Protein AF-A0A7C2Q8T0-F1 (afdb_monomer_lite)

Radius of gyration: 23.03 Å; chains: 1; bounding box: 73×46×70 Å

Sequence (354 aa):
MKFLAASILLSVGCLHVAWAQVEEKVKWYPQSAQTPLVPFHQFVGATEPAGDLAAVVRWAGWDDGETLLCDSSDEQLRAAALRQERTWTLALWNSSPQKLRVTIEGELPAGVYTVERLTLTRGGEIVAFERRNGLLQYGAGRKVQRTEWLQADTGLVLRFAERRQQIDKTLVGLRRSIWQSKAPAGVLSRLASLMREVDNHWRQSMARLRGGNVRMTARGVHRMLFLVSGIRAVASQQAALKEVADEADAAIDALSELSSALLNVAVGVSWDDKAVKVTVINAGSELWKALRFALEDSAEGDTVVLANVRPMERAEASFQPPDGQTMPVVVVSVLFNNGYSRLRVSCRDVGSDE

Structure (mmCIF, N/CA/C/O backbone):
data_AF-A0A7C2Q8T0-F1
#
_entry.id   AF-A0A7C2Q8T0-F1
#
loop_
_atom_site.group_PDB
_atom_site.id
_atom_site.type_symbol
_atom_site.label_atom_id
_atom_site.label_alt_id
_atom_site.label_comp_id
_atom_site.label_asym_id
_atom_site.label_entity_id
_atom_site.label_seq_id
_atom_site.pdbx_PDB_ins_code
_atom_site.Cartn_x
_atom_site.Cartn_y
_atom_site.Cartn_z
_atom_site.occupancy
_atom_site.B_iso_or_equiv
_atom_site.auth_seq_id
_atom_site.auth_comp_id
_atom_site.auth_asym_id
_atom_site.auth_atom_id
_atom_site.pdbx_PDB_model_num
ATOM 1 N N . MET A 1 1 ? -48.806 6.377 42.776 1.00 47.97 1 MET A N 1
ATOM 2 C CA . MET A 1 1 ? -47.387 6.112 43.119 1.00 47.97 1 MET A CA 1
ATOM 3 C C . MET A 1 1 ? -46.724 4.994 42.299 1.00 47.97 1 MET A C 1
ATOM 5 O O . MET A 1 1 ? -45.548 5.138 42.008 1.00 47.97 1 MET A O 1
ATOM 9 N N . LYS A 1 2 ? -47.425 3.939 41.840 1.00 46.00 2 LYS A N 1
ATOM 10 C CA . LYS A 1 2 ? -46.814 2.864 41.015 1.00 46.00 2 LYS A CA 1
ATOM 11 C C . LYS A 1 2 ? -46.346 3.292 39.606 1.00 46.00 2 LYS A C 1
ATOM 13 O O . LYS A 1 2 ? -45.378 2.741 39.103 1.00 46.00 2 LYS A O 1
ATOM 18 N N . PHE A 1 3 ? -46.968 4.311 39.007 1.00 44.78 3 PHE A N 1
ATOM 19 C CA . PHE A 1 3 ? -46.582 4.822 37.680 1.00 44.78 3 PHE A CA 1
ATOM 20 C C . PHE A 1 3 ? -45.301 5.672 37.672 1.00 44.78 3 PHE A C 1
ATOM 22 O O . PHE A 1 3 ? -44.626 5.725 36.653 1.00 44.78 3 PHE A O 1
ATOM 29 N N . LEU A 1 4 ? -44.920 6.291 38.798 1.00 46.41 4 LEU A N 1
ATOM 30 C CA . LEU A 1 4 ? -43.695 7.101 38.858 1.00 46.41 4 LEU A CA 1
ATOM 31 C C . LEU A 1 4 ? -42.432 6.225 38.909 1.00 46.41 4 LEU A C 1
ATOM 33 O O . LEU A 1 4 ? -41.428 6.553 38.288 1.00 46.41 4 LEU A O 1
ATOM 37 N N . ALA A 1 5 ? -42.501 5.083 39.601 1.00 51.25 5 ALA A N 1
ATOM 38 C CA . ALA A 1 5 ? -41.388 4.140 39.703 1.00 51.25 5 ALA A CA 1
ATOM 39 C C . ALA A 1 5 ? -41.078 3.453 38.359 1.00 51.25 5 ALA A C 1
ATOM 41 O O . ALA A 1 5 ? -39.913 3.258 38.024 1.00 51.25 5 ALA A O 1
ATOM 42 N N . ALA A 1 6 ? -42.108 3.148 37.561 1.00 51.44 6 ALA A N 1
ATOM 43 C CA . ALA A 1 6 ? -41.941 2.550 36.236 1.00 51.44 6 ALA A CA 1
ATOM 44 C C . ALA A 1 6 ? -41.297 3.522 35.233 1.00 51.44 6 ALA A C 1
ATOM 46 O O . ALA A 1 6 ? -40.413 3.121 34.483 1.00 51.44 6 ALA A O 1
ATOM 47 N N . SER A 1 7 ? -41.669 4.807 35.261 1.00 49.06 7 SER A N 1
ATOM 48 C CA . SER A 1 7 ? -41.079 5.822 34.379 1.00 49.06 7 SER A CA 1
ATOM 49 C C . SER A 1 7 ? -39.625 6.154 34.727 1.00 49.06 7 SER A C 1
ATOM 51 O O . SER A 1 7 ? -38.856 6.461 33.824 1.00 49.06 7 SER A O 1
ATOM 53 N N . ILE A 1 8 ? -39.233 6.055 36.005 1.00 54.75 8 ILE A N 1
ATOM 54 C CA . ILE A 1 8 ? -37.834 6.221 36.440 1.00 54.75 8 ILE A CA 1
ATOM 55 C C . ILE A 1 8 ? -36.989 5.000 36.045 1.00 54.75 8 ILE A C 1
ATOM 57 O O . ILE A 1 8 ? -35.869 5.157 35.576 1.00 54.75 8 ILE A O 1
ATOM 61 N N . LEU A 1 9 ? -37.523 3.780 36.156 1.00 53.06 9 LEU A N 1
ATOM 62 C CA . LEU A 1 9 ? -36.834 2.570 35.687 1.00 53.06 9 LEU A CA 1
ATOM 63 C C . LEU A 1 9 ? -36.688 2.532 34.158 1.00 53.06 9 LEU A C 1
ATOM 65 O O . LEU A 1 9 ? -35.659 2.084 33.661 1.00 53.06 9 LEU A O 1
ATOM 69 N N . LEU A 1 10 ? -37.668 3.047 33.410 1.00 49.66 10 LEU A N 1
ATOM 70 C CA . LEU A 1 10 ? -37.583 3.191 31.954 1.00 49.66 10 LEU A CA 1
ATOM 71 C C . LEU A 1 10 ? -36.636 4.315 31.527 1.00 49.66 10 LEU A C 1
ATOM 73 O O . LEU A 1 10 ? -35.928 4.137 30.548 1.00 49.66 10 LEU A O 1
ATOM 77 N N . SER A 1 11 ? -36.550 5.436 32.248 1.00 49.41 11 SER A N 1
ATOM 78 C CA . SER A 1 11 ? -35.577 6.486 31.923 1.00 49.41 11 SER A CA 1
ATOM 79 C C . SER A 1 11 ? -34.149 6.097 32.311 1.00 49.41 11 SER A C 1
ATOM 81 O O . SER A 1 11 ? -33.242 6.346 31.525 1.00 49.41 11 SER A O 1
ATOM 83 N N . VAL A 1 12 ? -33.940 5.402 33.436 1.00 51.00 12 VAL A N 1
ATOM 84 C CA . VAL A 1 12 ? -32.640 4.805 33.803 1.00 51.00 12 VAL A CA 1
ATOM 85 C C . VAL A 1 12 ? -32.268 3.665 32.847 1.00 51.00 12 VAL A C 1
ATOM 87 O O . VAL A 1 12 ? -31.114 3.571 32.440 1.00 51.00 12 VAL A O 1
ATOM 90 N N . GLY A 1 13 ? -33.242 2.860 32.407 1.00 42.22 13 GLY A N 1
ATOM 91 C CA . GLY A 1 13 ? -33.066 1.827 31.384 1.00 42.22 13 GLY A CA 1
ATOM 92 C C . GLY A 1 13 ? -32.753 2.397 29.997 1.00 42.22 13 GLY A C 1
ATOM 93 O O . GLY A 1 13 ? -31.853 1.907 29.330 1.00 42.22 13 GLY A O 1
ATOM 94 N N . CYS A 1 14 ? -33.410 3.479 29.574 1.00 44.09 14 CYS A N 1
ATOM 95 C CA . CYS A 1 14 ? -33.112 4.164 28.313 1.00 44.09 14 CYS A CA 1
ATOM 96 C C . CYS A 1 14 ? -31.790 4.951 28.365 1.00 44.09 14 CYS A C 1
ATOM 98 O O . CYS A 1 14 ? -31.103 5.023 27.350 1.00 44.09 14 CYS A O 1
ATOM 100 N N . LEU A 1 15 ? -31.385 5.469 29.531 1.00 39.59 15 LEU A N 1
ATOM 101 C CA . LEU A 1 15 ? -30.043 6.028 29.761 1.00 39.59 15 LEU A CA 1
ATOM 102 C C . LEU A 1 15 ? -28.960 4.943 29.799 1.00 39.59 15 LEU A C 1
ATOM 104 O O . LEU A 1 15 ? -27.848 5.195 29.357 1.00 39.59 15 LEU A O 1
ATOM 108 N N . HIS A 1 16 ? -29.281 3.730 30.257 1.00 40.59 16 HIS A N 1
ATOM 109 C CA . HIS A 1 16 ? -28.395 2.571 30.128 1.00 40.59 16 HIS A CA 1
ATOM 110 C C . HIS A 1 16 ? -28.352 2.008 28.710 1.00 40.59 16 HIS A C 1
ATOM 112 O O . HIS A 1 16 ? -27.368 1.369 28.388 1.00 40.59 16 HIS A O 1
ATOM 118 N N . VAL A 1 17 ? -29.372 2.227 27.868 1.00 38.69 17 VAL A N 1
ATOM 119 C CA . VAL A 1 17 ? -29.402 1.798 26.452 1.00 38.69 17 VAL A CA 1
ATOM 120 C C . VAL A 1 17 ? -28.772 2.843 25.518 1.00 38.69 17 VAL A C 1
ATOM 122 O O . VAL A 1 17 ? -28.264 2.488 24.456 1.00 38.69 17 VAL A O 1
ATOM 125 N N . ALA A 1 18 ? -28.658 4.101 25.950 1.00 37.84 18 ALA A N 1
ATOM 126 C CA . ALA A 1 18 ? -27.664 5.043 25.437 1.00 37.84 18 ALA A CA 1
ATOM 127 C C . ALA A 1 18 ? -26.282 4.690 26.019 1.00 37.84 18 ALA A C 1
ATOM 129 O O . ALA A 1 18 ? -25.701 5.463 26.777 1.00 37.84 18 ALA A O 1
ATOM 130 N N . TRP A 1 19 ? -25.807 3.473 25.721 1.00 43.66 19 TRP A N 1
ATOM 131 C CA . TRP A 1 19 ? -24.548 2.916 26.213 1.00 43.66 19 TRP A CA 1
ATOM 132 C C . TRP A 1 19 ? -23.446 3.957 26.094 1.00 43.66 19 TRP A C 1
ATOM 134 O O . TRP A 1 19 ? -23.191 4.478 25.004 1.00 43.66 19 TRP A O 1
ATOM 144 N N . ALA A 1 20 ? -22.831 4.245 27.241 1.00 42.81 20 ALA A N 1
ATOM 145 C CA . ALA A 1 20 ? -21.614 5.012 27.373 1.00 42.81 20 ALA A CA 1
ATOM 146 C C . ALA A 1 20 ? -20.639 4.575 26.276 1.00 42.81 20 ALA A C 1
ATOM 148 O O . ALA A 1 20 ? -20.069 3.488 26.323 1.00 42.81 20 ALA A O 1
ATOM 149 N N . GLN A 1 21 ? -20.493 5.403 25.244 1.00 53.22 21 GLN A N 1
ATOM 150 C CA . GLN A 1 21 ? -19.383 5.261 24.322 1.00 53.22 21 GLN A CA 1
ATOM 151 C C . GLN A 1 21 ? -18.159 5.652 25.127 1.00 53.22 21 GLN A C 1
ATOM 153 O O . GLN A 1 21 ? -17.895 6.838 25.317 1.00 53.22 21 GLN A O 1
ATOM 158 N N . VAL A 1 22 ? -17.485 4.647 25.674 1.00 59.94 22 VAL A N 1
ATOM 159 C CA . VAL A 1 22 ? -16.230 4.847 26.376 1.00 59.94 22 VAL A CA 1
ATOM 160 C C . VAL A 1 22 ? -15.231 5.323 25.323 1.00 59.94 22 VAL A C 1
ATOM 162 O O . VAL A 1 22 ? -14.919 4.610 24.363 1.00 59.94 22 VAL A O 1
ATOM 165 N N . GLU A 1 23 ? -14.868 6.602 25.419 1.00 72.75 23 GLU A N 1
ATOM 166 C CA . GLU A 1 23 ? -13.860 7.216 24.569 1.00 72.75 23 GLU A CA 1
ATOM 167 C C . GLU A 1 23 ? -12.503 6.968 25.207 1.00 72.75 23 GLU A C 1
ATOM 169 O O . GLU A 1 23 ? -12.162 7.569 26.223 1.00 72.75 23 GLU A O 1
ATOM 174 N N . GLU A 1 24 ? -11.739 6.083 24.581 1.00 82.12 24 GLU A N 1
ATOM 175 C CA . GLU A 1 24 ? -10.419 5.700 25.046 1.00 82.12 24 GLU A CA 1
ATOM 176 C C . GLU A 1 24 ? -9.327 6.413 24.281 1.00 82.12 24 GLU A C 1
ATOM 178 O O . GLU A 1 24 ? -9.466 6.717 23.092 1.00 82.12 24 GLU A O 1
ATOM 183 N N . LYS A 1 25 ? -8.213 6.677 24.959 1.00 81.00 25 LYS A N 1
ATOM 184 C CA . LYS A 1 25 ? -7.098 7.406 24.380 1.00 81.00 25 LYS A CA 1
ATOM 185 C C . LYS A 1 25 ? -5.836 6.563 24.401 1.00 81.00 25 LYS A C 1
ATOM 187 O O . LYS A 1 25 ? -5.262 6.315 25.454 1.00 81.00 25 LYS A O 1
ATOM 192 N N . VAL A 1 26 ? -5.357 6.211 23.212 1.00 81.38 26 VAL A N 1
ATOM 193 C CA . VAL A 1 26 ? -4.075 5.527 23.038 1.00 81.38 26 VAL A CA 1
ATOM 194 C C . VAL A 1 26 ? -3.044 6.525 22.551 1.00 81.38 26 VAL A C 1
ATOM 196 O O . VAL A 1 26 ? -3.251 7.197 21.538 1.00 81.38 26 VAL A O 1
ATOM 199 N N . LYS A 1 27 ? -1.923 6.619 23.264 1.00 83.94 27 LYS A N 1
ATOM 200 C CA . LYS A 1 27 ? -0.776 7.424 22.845 1.00 83.94 27 LYS A CA 1
ATOM 201 C C . LYS A 1 27 ? 0.403 6.528 22.526 1.00 83.94 27 LYS A C 1
ATOM 203 O O . LYS A 1 27 ? 0.617 5.525 23.196 1.00 83.94 27 LYS A O 1
ATOM 208 N N . TRP A 1 28 ? 1.183 6.902 21.524 1.00 85.00 28 TRP A N 1
ATOM 209 C CA . TRP A 1 28 ? 2.422 6.208 21.200 1.00 85.00 28 TRP A CA 1
ATOM 210 C C . TRP A 1 28 ? 3.509 7.202 20.798 1.00 85.00 28 TRP A C 1
ATOM 212 O O . TRP A 1 28 ? 3.229 8.244 20.194 1.00 85.00 28 TRP A O 1
ATOM 222 N N . TYR A 1 29 ? 4.750 6.895 21.170 1.00 82.25 29 TYR A N 1
ATOM 223 C CA . TYR A 1 29 ? 5.870 7.828 21.073 1.00 82.25 29 TYR A CA 1
ATOM 224 C C . TYR A 1 29 ? 7.094 7.169 20.436 1.00 82.25 29 TYR A C 1
ATOM 226 O O . TYR A 1 29 ? 7.347 5.993 20.674 1.00 82.25 29 TYR A O 1
ATOM 234 N N . PRO A 1 30 ? 7.913 7.923 19.682 1.00 70.25 30 PRO A N 1
ATOM 235 C CA . PRO A 1 30 ? 9.068 7.381 18.966 1.00 70.25 30 PRO A CA 1
ATOM 236 C C . PRO A 1 30 ? 10.238 6.951 19.872 1.00 70.25 30 PRO A C 1
ATOM 238 O O . PRO A 1 30 ? 11.276 6.547 19.356 1.00 70.25 30 PRO A O 1
ATOM 241 N N . GLN A 1 31 ? 10.109 7.058 21.198 1.00 76.19 31 GLN A N 1
ATOM 242 C CA . GLN A 1 31 ? 11.120 6.571 22.132 1.00 76.19 31 GLN A CA 1
ATOM 243 C C . GLN A 1 31 ? 11.020 5.048 22.244 1.00 76.19 31 GLN A C 1
ATOM 245 O O . GLN A 1 31 ? 9.961 4.517 22.581 1.00 76.19 31 GLN A O 1
ATOM 250 N N . SER A 1 32 ? 12.129 4.363 21.966 1.00 74.69 32 SER A N 1
ATOM 251 C CA . SER A 1 32 ? 12.189 2.907 22.040 1.00 74.69 32 SER A CA 1
ATOM 252 C C . SER A 1 32 ? 12.037 2.427 23.483 1.00 74.69 32 SER A C 1
ATOM 254 O O . SER A 1 32 ? 12.717 2.924 24.388 1.00 74.69 32 SER A O 1
ATOM 256 N N . ALA A 1 33 ? 11.152 1.456 23.695 1.00 75.75 33 ALA A N 1
ATOM 257 C CA . ALA A 1 33 ? 11.025 0.755 24.965 1.00 75.75 33 ALA A CA 1
ATOM 258 C C . ALA A 1 33 ? 12.109 -0.331 25.074 1.00 75.75 33 ALA A C 1
ATOM 260 O O . ALA A 1 33 ? 12.508 -0.923 24.075 1.00 75.75 33 ALA A O 1
ATOM 261 N N . GLN A 1 34 ? 12.581 -0.613 26.291 1.00 71.94 34 GLN A N 1
ATOM 262 C CA . GLN A 1 34 ? 13.558 -1.689 26.531 1.00 71.94 34 GLN A CA 1
ATOM 263 C C . GLN A 1 34 ? 12.903 -3.069 26.691 1.00 71.94 34 GLN A C 1
ATOM 265 O O . GLN A 1 34 ? 13.596 -4.084 26.691 1.00 71.94 34 GLN A O 1
ATOM 270 N N . THR A 1 35 ? 11.579 -3.120 26.841 1.00 74.44 35 THR A N 1
ATOM 271 C CA . THR A 1 35 ? 10.849 -4.368 27.065 1.00 74.44 35 THR A CA 1
ATOM 272 C C . THR A 1 35 ? 10.559 -5.054 25.726 1.00 74.44 35 THR A C 1
ATOM 274 O O . THR A 1 35 ? 9.966 -4.419 24.846 1.00 74.44 35 THR A O 1
ATOM 277 N N . PRO A 1 36 ? 10.939 -6.335 25.551 1.00 75.50 36 PRO A N 1
ATOM 278 C CA . PRO A 1 36 ? 10.560 -7.089 24.364 1.00 75.50 36 PRO A CA 1
ATOM 279 C C . PRO A 1 36 ? 9.038 -7.240 24.307 1.00 75.50 36 PRO A C 1
ATOM 281 O O . PRO A 1 36 ? 8.374 -7.361 25.342 1.00 75.50 36 PRO A O 1
ATOM 284 N N . LEU A 1 37 ? 8.482 -7.231 23.097 1.00 82.69 37 LEU A N 1
ATOM 285 C CA . LEU A 1 37 ? 7.064 -7.510 22.908 1.00 82.69 37 LEU A CA 1
ATOM 286 C C . LEU A 1 37 ? 6.761 -8.949 23.325 1.00 82.69 37 LEU A C 1
ATOM 288 O O . LEU A 1 37 ? 7.531 -9.875 23.066 1.00 82.69 37 LEU A O 1
ATOM 292 N N . VAL A 1 38 ? 5.604 -9.137 23.954 1.00 88.69 38 VAL A N 1
ATOM 293 C CA . VAL A 1 38 ? 5.054 -10.482 24.121 1.00 88.69 38 VAL A CA 1
ATOM 294 C C . VAL A 1 38 ? 4.741 -11.070 22.739 1.00 88.69 38 VAL A C 1
ATOM 296 O O . VAL A 1 38 ? 4.413 -10.316 21.814 1.00 88.69 38 VAL A O 1
ATOM 299 N N . PRO A 1 39 ? 4.796 -12.402 22.570 1.00 89.31 39 PRO A N 1
ATOM 300 C CA . PRO A 1 39 ? 4.348 -13.041 21.341 1.00 89.31 39 PRO A CA 1
ATOM 301 C C . PRO A 1 39 ? 2.941 -12.578 20.945 1.00 89.31 39 PRO A C 1
ATOM 303 O O . PRO A 1 39 ? 2.057 -12.460 21.797 1.00 89.31 39 PRO A O 1
ATOM 306 N N . PHE A 1 40 ? 2.708 -12.344 19.651 1.00 87.81 40 PHE A N 1
ATOM 307 C CA . PHE A 1 40 ? 1.457 -11.736 19.187 1.00 87.81 40 PHE A CA 1
ATOM 308 C C . PHE A 1 40 ? 0.204 -12.545 19.573 1.00 87.81 40 PHE A C 1
ATOM 310 O O . PHE A 1 40 ? -0.818 -11.969 19.935 1.00 87.81 40 PHE A O 1
ATOM 317 N N . HIS A 1 41 ? 0.290 -13.880 19.594 1.00 86.62 41 HIS A N 1
ATOM 318 C CA . HIS A 1 41 ? -0.808 -14.731 20.070 1.00 86.62 41 HIS A CA 1
ATOM 319 C C . HIS A 1 41 ? -1.171 -14.446 21.543 1.00 86.62 41 HIS A C 1
ATOM 321 O O . HIS A 1 41 ? -2.347 -14.362 21.883 1.00 86.62 41 HIS A O 1
ATOM 327 N N . GLN A 1 42 ? -0.186 -14.182 22.408 1.00 88.88 42 GLN A N 1
ATOM 328 C CA . GLN A 1 42 ? -0.427 -13.805 23.807 1.00 88.88 42 GLN A CA 1
ATOM 329 C C . GLN A 1 42 ? -0.977 -12.381 23.924 1.00 88.88 42 GLN A C 1
ATOM 331 O O . GLN A 1 42 ? -1.838 -12.120 24.768 1.00 88.88 42 GLN A O 1
ATOM 336 N N . PHE A 1 43 ? -0.531 -11.468 23.050 1.00 88.69 43 PHE A N 1
ATOM 337 C CA . PHE A 1 43 ? -1.075 -10.111 22.967 1.00 88.69 43 PHE A CA 1
ATOM 338 C C . PHE A 1 43 ? -2.591 -10.139 22.725 1.00 88.69 43 PHE A C 1
ATOM 340 O O . PHE A 1 43 ? -3.338 -9.502 23.474 1.00 88.69 43 PHE A O 1
ATOM 347 N N . VAL A 1 44 ? -3.053 -10.963 21.776 1.00 86.50 44 VAL A N 1
ATOM 348 C CA . VAL A 1 44 ? -4.488 -11.168 21.493 1.00 86.50 44 VAL A CA 1
ATOM 349 C C . VAL A 1 44 ? -5.202 -12.071 22.514 1.00 86.50 44 VAL A C 1
ATOM 351 O O . VAL A 1 44 ? -6.395 -12.329 22.399 1.00 86.50 44 VAL A O 1
ATOM 354 N N . GLY A 1 45 ? -4.500 -12.539 23.550 1.00 82.75 45 GLY A N 1
ATOM 355 C CA . GLY A 1 45 ? -5.072 -13.350 24.629 1.00 82.75 45 GLY A CA 1
ATOM 356 C C . GLY A 1 45 ? -5.253 -14.833 24.299 1.00 82.75 45 GLY A C 1
ATOM 357 O O . GLY A 1 45 ? -5.929 -15.530 25.053 1.00 82.75 45 GLY A O 1
ATOM 358 N N . ALA A 1 46 ? -4.650 -15.322 23.214 1.00 82.88 46 ALA A N 1
ATOM 359 C CA . ALA A 1 46 ? -4.604 -16.739 22.878 1.00 82.88 46 ALA A CA 1
ATOM 360 C C . ALA A 1 46 ? -3.440 -17.443 23.597 1.00 82.88 46 ALA A C 1
ATOM 362 O O . ALA A 1 46 ? -2.354 -16.884 23.771 1.00 82.88 46 ALA A O 1
ATOM 363 N N . THR A 1 47 ? -3.665 -18.692 24.008 1.00 79.94 47 THR A N 1
ATOM 364 C CA . THR A 1 47 ? -2.649 -19.524 24.674 1.00 79.94 47 THR A CA 1
ATOM 365 C C . THR A 1 47 ? -1.649 -20.128 23.694 1.00 79.94 47 THR A C 1
ATOM 367 O O . THR A 1 47 ? -0.500 -20.344 24.062 1.00 79.94 47 THR A O 1
ATOM 370 N N . GLU A 1 48 ? -2.073 -20.377 22.455 1.00 80.12 48 GLU A N 1
ATOM 371 C CA . GLU A 1 48 ? -1.253 -20.944 21.384 1.00 80.12 48 GLU A CA 1
ATOM 372 C C . GLU A 1 48 ? -1.474 -20.169 20.074 1.00 80.12 48 GLU A C 1
ATOM 374 O O . GLU A 1 48 ? -2.534 -19.559 19.891 1.00 80.12 48 GLU A O 1
ATOM 379 N N . PRO A 1 49 ? -0.500 -20.172 19.147 1.00 78.06 49 PRO A N 1
ATOM 380 C CA . PRO A 1 49 ? -0.702 -19.641 17.805 1.00 78.06 49 PRO A CA 1
ATOM 381 C C . PRO A 1 49 ? -1.747 -20.468 17.038 1.00 78.06 49 PRO A C 1
ATOM 383 O O . PRO A 1 49 ? -1.608 -21.681 16.910 1.00 78.06 49 PRO A O 1
ATOM 386 N N . ALA A 1 50 ? -2.759 -19.812 16.474 1.00 71.00 50 ALA A N 1
ATOM 387 C CA . ALA A 1 50 ? -3.758 -20.406 15.591 1.00 71.00 50 ALA A CA 1
ATOM 388 C C . ALA A 1 50 ? -3.975 -19.556 14.324 1.00 71.00 50 ALA A C 1
ATOM 390 O O . ALA A 1 50 ? -3.677 -18.361 14.304 1.00 71.00 50 ALA A O 1
ATOM 391 N N . GLY A 1 51 ? -4.515 -20.179 13.271 1.00 71.44 51 GLY A N 1
ATOM 392 C CA . GLY A 1 51 ? -4.987 -19.493 12.062 1.00 71.44 51 GLY A CA 1
ATOM 393 C C . GLY A 1 51 ? -3.930 -18.636 11.352 1.00 71.44 51 GLY A C 1
ATOM 394 O O . GLY A 1 51 ? -2.777 -19.037 11.197 1.00 71.44 51 GLY A O 1
ATOM 395 N N . ASP A 1 52 ? -4.336 -17.435 10.933 1.00 74.31 52 ASP A N 1
ATOM 396 C CA . ASP A 1 52 ? -3.529 -16.494 10.140 1.00 74.31 52 ASP A CA 1
ATOM 397 C C . ASP A 1 52 ? -2.565 -15.622 10.969 1.00 74.31 52 ASP A C 1
ATOM 399 O O . ASP A 1 52 ? -1.991 -14.661 10.450 1.00 74.31 52 ASP A O 1
ATOM 403 N N . LEU A 1 53 ? -2.342 -15.933 12.253 1.00 80.31 53 LEU A N 1
ATOM 404 C CA . LEU A 1 53 ? -1.504 -15.108 13.135 1.00 80.31 53 LEU A CA 1
ATOM 405 C C . LEU A 1 53 ? -0.079 -14.919 12.600 1.00 80.31 53 LEU A C 1
ATOM 407 O O . LEU A 1 53 ? 0.480 -13.837 12.748 1.00 80.31 53 LEU A O 1
ATOM 411 N N . ALA A 1 54 ? 0.495 -15.922 11.930 1.00 81.50 54 ALA A N 1
ATOM 412 C CA . ALA A 1 54 ? 1.812 -15.793 11.301 1.00 81.50 54 ALA A CA 1
ATOM 413 C C . ALA A 1 54 ? 1.827 -14.734 10.180 1.00 81.50 54 ALA A C 1
ATOM 415 O O . ALA A 1 54 ? 2.804 -13.998 10.033 1.00 81.50 54 ALA A O 1
ATOM 416 N N . ALA A 1 55 ? 0.738 -14.624 9.410 1.00 82.06 55 ALA A N 1
ATOM 417 C CA . ALA A 1 55 ? 0.594 -13.587 8.393 1.00 82.06 55 ALA A CA 1
ATOM 418 C C . ALA A 1 55 ? 0.448 -12.203 9.040 1.00 82.06 55 ALA A C 1
ATOM 420 O O . ALA A 1 55 ? 1.080 -11.252 8.585 1.00 82.06 55 ALA A O 1
ATOM 421 N N . VAL A 1 56 ? -0.308 -12.095 10.141 1.00 85.06 56 VAL A N 1
ATOM 422 C CA . VAL A 1 56 ? -0.435 -10.840 10.902 1.00 85.06 56 VAL A CA 1
ATOM 423 C C . VAL A 1 56 ? 0.909 -10.403 11.480 1.00 85.06 56 VAL A C 1
ATOM 425 O O . VAL A 1 56 ? 1.283 -9.248 11.312 1.00 85.06 56 VAL A O 1
ATOM 428 N N . VAL A 1 57 ? 1.648 -11.315 12.116 1.00 87.81 57 VAL A N 1
ATOM 429 C CA . VAL A 1 57 ? 2.975 -11.073 12.707 1.00 87.81 57 VAL A CA 1
ATOM 430 C C . VAL A 1 57 ? 3.947 -10.530 11.666 1.00 87.81 57 VAL A C 1
ATOM 432 O O . VAL A 1 57 ? 4.539 -9.469 11.872 1.00 87.81 57 VAL A O 1
ATOM 435 N N . ARG A 1 58 ? 4.046 -11.208 10.517 1.00 86.25 58 ARG A N 1
ATOM 436 C CA . ARG A 1 58 ? 4.911 -10.792 9.409 1.00 86.25 58 ARG A CA 1
ATOM 437 C C . ARG A 1 58 ? 4.489 -9.442 8.844 1.00 86.25 58 ARG A C 1
ATOM 439 O O . ARG A 1 58 ? 5.310 -8.547 8.694 1.00 86.25 58 ARG A O 1
ATOM 446 N N . TRP A 1 59 ? 3.195 -9.269 8.580 1.00 86.00 59 TRP A N 1
ATOM 447 C CA . TRP A 1 59 ? 2.665 -8.021 8.043 1.00 86.00 59 TRP A CA 1
ATOM 448 C C . TRP A 1 59 ? 2.865 -6.839 8.998 1.00 86.00 59 TRP A C 1
ATOM 450 O O . TRP A 1 59 ? 3.125 -5.715 8.560 1.00 86.00 59 TRP A O 1
ATOM 460 N N . ALA A 1 60 ? 2.732 -7.086 10.300 1.00 86.88 60 ALA A N 1
ATOM 461 C CA . ALA A 1 60 ? 2.906 -6.086 11.337 1.00 86.88 60 ALA A CA 1
ATOM 462 C C . ALA A 1 60 ? 4.378 -5.704 11.537 1.00 86.88 60 ALA A C 1
ATOM 464 O O . ALA A 1 60 ? 4.609 -4.581 11.978 1.00 86.88 60 ALA A O 1
ATOM 465 N N . GLY A 1 61 ? 5.330 -6.590 11.212 1.00 86.38 61 GLY A N 1
ATOM 466 C CA . GLY A 1 61 ? 6.739 -6.467 11.609 1.00 86.38 61 GLY A CA 1
ATOM 467 C C . GLY A 1 61 ? 6.923 -6.726 13.107 1.00 86.38 61 GLY A C 1
ATOM 468 O O . GLY A 1 61 ? 7.637 -5.996 13.787 1.00 86.38 61 GLY A O 1
ATOM 469 N N . TRP A 1 62 ? 6.161 -7.677 13.663 1.00 89.31 62 TRP A N 1
ATOM 470 C CA . TRP A 1 62 ? 6.071 -7.872 15.115 1.00 89.31 62 TRP A CA 1
ATOM 471 C C . TRP A 1 62 ? 7.345 -8.457 15.730 1.00 89.31 62 TRP A C 1
ATOM 473 O O . TRP A 1 62 ? 7.699 -8.096 16.850 1.00 89.31 62 TRP A O 1
ATOM 483 N N . ASP A 1 63 ? 8.028 -9.339 15.000 1.00 86.75 63 ASP A N 1
ATOM 484 C CA . ASP A 1 63 ? 9.187 -10.076 15.515 1.00 86.75 63 ASP A CA 1
ATOM 485 C C . ASP A 1 63 ? 10.507 -9.300 15.368 1.00 86.75 63 ASP A C 1
ATOM 487 O O . ASP A 1 63 ? 11.456 -9.551 16.110 1.00 86.75 63 ASP A O 1
ATOM 491 N N . ASP A 1 64 ? 10.579 -8.355 14.430 1.00 86.12 64 ASP A N 1
ATOM 492 C CA . ASP A 1 64 ? 11.796 -7.621 14.065 1.00 86.12 64 ASP A CA 1
ATOM 493 C C . ASP A 1 64 ? 11.684 -6.095 14.234 1.00 86.12 64 ASP A C 1
ATOM 495 O O . ASP A 1 64 ? 12.657 -5.363 14.034 1.00 86.12 64 ASP A O 1
ATOM 499 N N . GLY A 1 65 ? 10.510 -5.600 14.630 1.00 85.94 65 GLY A N 1
ATOM 500 C CA . GLY A 1 65 ? 10.267 -4.191 14.906 1.00 85.94 65 GLY A CA 1
ATOM 501 C C . GLY A 1 65 ? 10.848 -3.714 16.239 1.00 85.94 65 GLY A C 1
ATOM 502 O O . GLY A 1 65 ? 10.807 -4.396 17.260 1.00 85.94 65 GLY A O 1
ATOM 503 N N . GLU A 1 66 ? 11.323 -2.472 16.261 1.00 90.75 66 GLU A N 1
ATOM 504 C CA . GLU A 1 66 ? 11.705 -1.780 17.488 1.00 90.75 66 GLU A CA 1
ATOM 505 C C . GLU A 1 66 ? 10.451 -1.378 18.279 1.00 90.75 66 GLU A C 1
ATOM 507 O O . GLU A 1 66 ? 9.643 -0.573 17.803 1.00 90.75 66 GLU A O 1
ATOM 512 N N . THR A 1 67 ? 10.298 -1.891 19.501 1.00 91.56 67 THR A N 1
ATOM 513 C CA . THR A 1 67 ? 9.179 -1.537 20.386 1.00 91.56 67 THR A CA 1
ATOM 514 C C . THR A 1 67 ? 9.190 -0.049 20.720 1.00 91.56 67 THR A C 1
ATOM 516 O O . THR A 1 67 ? 10.210 0.507 21.128 1.00 91.56 67 THR A O 1
ATOM 519 N N . LEU A 1 68 ? 8.031 0.592 20.614 1.00 91.06 68 LEU A N 1
ATOM 520 C CA . LEU A 1 68 ? 7.809 1.984 20.987 1.00 91.06 68 LEU A CA 1
ATOM 521 C C . LEU A 1 68 ? 7.061 2.079 22.317 1.00 91.06 68 LEU A C 1
ATOM 523 O O . LEU A 1 68 ? 6.315 1.173 22.688 1.00 91.06 68 LEU A O 1
ATOM 527 N N . LEU A 1 69 ? 7.211 3.202 23.022 1.00 88.69 69 LEU A N 1
ATOM 528 C CA . LEU A 1 69 ? 6.337 3.502 24.157 1.00 88.69 69 LEU A CA 1
ATOM 529 C C . LEU A 1 69 ? 4.890 3.642 23.673 1.00 88.69 69 LEU A C 1
ATOM 531 O O . LEU A 1 69 ? 4.614 4.414 22.749 1.00 88.69 69 LEU A O 1
ATOM 535 N N . CYS A 1 70 ? 3.977 2.915 24.312 1.00 89.31 70 CYS A N 1
ATOM 536 C CA . CYS A 1 70 ? 2.555 2.939 24.013 1.00 89.31 70 CYS A CA 1
ATOM 537 C C . CYS A 1 70 ? 1.753 2.881 25.313 1.00 89.31 70 CYS A C 1
ATOM 539 O O . CYS A 1 70 ? 1.889 1.931 26.080 1.00 89.31 70 CYS A O 1
ATOM 541 N N . ASP A 1 71 ? 0.913 3.890 25.528 1.00 86.50 71 ASP A N 1
ATOM 542 C CA . ASP A 1 71 ? 0.076 4.019 26.716 1.00 86.50 71 ASP A CA 1
ATOM 543 C C . ASP A 1 71 ? -1.397 3.912 26.311 1.00 86.50 71 ASP A C 1
ATOM 545 O O . ASP A 1 71 ? -1.850 4.610 25.395 1.00 86.50 71 ASP A O 1
ATOM 549 N N . SER A 1 72 ? -2.144 3.065 27.018 1.00 85.38 72 SER A N 1
ATOM 550 C CA . SER A 1 72 ? -3.608 2.984 26.968 1.00 85.38 72 SER A CA 1
ATOM 551 C C . SER A 1 72 ? -4.182 3.542 28.269 1.00 85.38 72 SER A C 1
ATOM 553 O O . SER A 1 72 ? -3.620 3.310 29.339 1.00 85.38 72 SER A O 1
ATOM 555 N N . SER A 1 73 ? -5.288 4.282 28.187 1.00 79.88 73 SER A N 1
ATOM 556 C CA . SER A 1 73 ? -6.035 4.738 29.366 1.00 79.88 73 SER A CA 1
ATOM 557 C C . SER A 1 73 ? -6.936 3.665 29.991 1.00 79.88 73 SER A C 1
ATOM 559 O O . SER A 1 73 ? -7.421 3.881 31.099 1.00 79.88 73 SER A O 1
ATOM 561 N N . ASP A 1 74 ? -7.120 2.524 29.320 1.00 81.50 74 ASP A N 1
ATOM 562 C CA . ASP A 1 74 ? -8.027 1.444 29.723 1.00 81.50 74 ASP A CA 1
ATOM 563 C C . ASP A 1 74 ? -7.310 0.091 29.763 1.00 81.50 74 ASP A C 1
ATOM 565 O O . ASP A 1 74 ? -6.610 -0.294 28.824 1.00 81.50 74 ASP A O 1
ATOM 569 N N . GLU A 1 75 ? -7.514 -0.638 30.861 1.00 81.94 75 GLU A N 1
ATOM 570 C CA . GLU A 1 75 ? -6.968 -1.973 31.117 1.00 81.94 75 GLU A CA 1
ATOM 571 C C . GLU A 1 75 ? -7.588 -3.053 30.212 1.00 81.94 75 GLU A C 1
ATOM 573 O O . GLU A 1 75 ? -6.959 -4.080 29.944 1.00 81.94 75 GLU A O 1
ATOM 578 N N . GLN A 1 76 ? -8.812 -2.838 29.716 1.00 86.94 76 GLN A N 1
ATOM 579 C CA . GLN A 1 76 ? -9.489 -3.742 28.780 1.00 86.94 76 GLN A CA 1
ATOM 580 C C . GLN A 1 76 ? -9.017 -3.554 27.333 1.00 86.94 76 GLN A C 1
ATOM 582 O O . GLN A 1 76 ? -9.236 -4.435 26.492 1.00 86.94 76 GLN A O 1
ATOM 587 N N . LEU A 1 77 ? -8.328 -2.446 27.048 1.00 90.75 77 LEU A N 1
ATOM 588 C CA . LEU A 1 77 ? -7.718 -2.152 25.762 1.00 90.75 77 LEU A CA 1
ATOM 589 C C . LEU A 1 77 ? -6.208 -2.378 25.836 1.00 90.75 77 LEU A C 1
ATOM 591 O O . LEU A 1 77 ? -5.450 -1.554 26.347 1.00 90.75 77 LEU A O 1
ATOM 595 N N . ARG A 1 78 ? -5.747 -3.479 25.246 1.00 92.06 78 ARG A N 1
ATOM 596 C CA . ARG A 1 78 ? -4.309 -3.705 25.080 1.00 92.06 78 ARG A CA 1
ATOM 597 C C . ARG A 1 78 ? -3.836 -2.943 23.855 1.00 92.06 78 ARG A C 1
ATOM 599 O O . ARG A 1 78 ? -4.462 -3.016 22.797 1.00 92.06 78 ARG A O 1
ATOM 606 N N . ALA A 1 79 ? -2.719 -2.246 23.990 1.00 92.81 79 ALA A N 1
ATOM 607 C CA . ALA A 1 79 ? -2.106 -1.500 22.907 1.00 92.81 79 ALA A CA 1
ATOM 608 C C . ALA A 1 79 ? -0.607 -1.792 22.860 1.00 92.81 79 ALA A C 1
ATOM 610 O O . ALA A 1 79 ? 0.049 -1.896 23.895 1.00 92.81 79 ALA A O 1
ATOM 611 N N . ALA A 1 80 ? -0.074 -1.937 21.655 1.00 93.31 80 ALA A N 1
ATOM 612 C CA . ALA A 1 80 ? 1.347 -2.110 21.416 1.00 93.31 80 ALA A CA 1
ATOM 613 C C . ALA A 1 80 ? 1.730 -1.360 20.151 1.00 93.31 80 ALA A C 1
ATOM 615 O O . ALA A 1 80 ? 1.006 -1.405 19.155 1.00 93.31 80 ALA A O 1
ATOM 616 N N . ALA A 1 81 ? 2.876 -0.692 20.179 1.00 93.62 81 ALA A N 1
ATOM 617 C CA . ALA A 1 81 ? 3.381 0.024 19.028 1.00 93.62 81 ALA A CA 1
ATOM 618 C C . ALA A 1 81 ? 4.826 -0.363 18.741 1.00 93.62 81 ALA A C 1
ATOM 620 O O . ALA A 1 81 ? 5.612 -0.608 19.655 1.00 93.62 81 ALA A O 1
ATOM 621 N N . LEU A 1 82 ? 5.168 -0.396 17.462 1.00 93.75 82 LEU A N 1
ATOM 622 C CA . LEU A 1 82 ? 6.497 -0.755 16.996 1.00 93.75 82 LEU A CA 1
ATOM 623 C C . LEU A 1 82 ? 6.865 0.036 15.746 1.00 93.75 82 LEU A C 1
ATOM 625 O O . LEU A 1 82 ? 6.007 0.592 15.048 1.00 93.75 82 LEU A O 1
ATOM 629 N N . ARG A 1 83 ? 8.163 0.087 15.471 1.00 91.38 83 ARG A N 1
ATOM 630 C CA . ARG A 1 83 ? 8.730 0.709 14.283 1.00 91.38 83 ARG A CA 1
ATOM 631 C C . ARG A 1 83 ? 9.665 -0.260 13.582 1.00 91.38 83 ARG A C 1
ATOM 633 O O . ARG A 1 83 ? 10.618 -0.741 14.178 1.00 91.38 83 ARG A O 1
ATOM 640 N N . GLN A 1 84 ? 9.452 -0.434 12.289 1.00 89.00 84 GLN A N 1
ATOM 641 C CA . GLN A 1 84 ? 10.370 -1.129 11.400 1.00 89.00 84 GLN A CA 1
ATOM 642 C C . GLN A 1 84 ? 10.765 -0.144 10.299 1.00 89.00 84 GLN A C 1
ATOM 644 O O . GLN A 1 84 ? 9.930 0.278 9.500 1.00 89.00 84 GLN A O 1
ATOM 649 N N . GLU A 1 85 ? 12.020 0.304 10.299 1.00 86.81 85 GLU A N 1
ATOM 650 C CA . GLU A 1 85 ? 12.495 1.386 9.426 1.00 86.81 85 GLU A CA 1
ATOM 651 C C . GLU A 1 85 ? 11.606 2.655 9.496 1.00 86.81 85 GLU A C 1
ATOM 653 O O . GLU A 1 85 ? 11.567 3.349 10.516 1.00 86.81 85 GLU A O 1
ATOM 658 N N . ARG A 1 86 ? 10.889 2.980 8.409 1.00 87.62 86 ARG A N 1
ATOM 659 C CA . ARG A 1 86 ? 9.887 4.059 8.327 1.00 87.62 86 ARG A CA 1
ATOM 660 C C . ARG A 1 86 ? 8.474 3.531 8.129 1.00 87.62 86 ARG A C 1
ATOM 662 O O . ARG A 1 86 ? 7.624 4.172 7.505 1.00 87.62 86 ARG A O 1
ATOM 669 N N . THR A 1 87 ? 8.230 2.371 8.699 1.00 90.75 87 THR A N 1
ATOM 670 C CA . THR A 1 87 ? 6.907 1.827 8.904 1.00 90.75 87 THR A CA 1
ATOM 671 C C . THR A 1 87 ? 6.648 1.807 10.392 1.00 90.75 87 THR A C 1
ATOM 673 O O . THR A 1 87 ? 7.472 1.360 11.188 1.00 90.75 87 THR A O 1
ATOM 676 N N . TRP A 1 88 ? 5.495 2.328 10.770 1.00 92.50 88 TRP A N 1
ATOM 677 C CA . TRP A 1 88 ? 5.067 2.329 12.149 1.00 92.50 88 TRP A CA 1
ATOM 678 C C . TRP A 1 88 ? 3.778 1.542 12.286 1.00 92.50 88 TRP A C 1
ATOM 680 O O . TRP A 1 88 ? 2.821 1.805 11.556 1.00 92.50 88 TRP A O 1
ATOM 690 N N . THR A 1 89 ? 3.740 0.629 13.243 1.00 94.19 89 THR A N 1
ATOM 691 C CA . THR A 1 89 ? 2.607 -0.264 13.455 1.00 94.19 89 THR A CA 1
ATOM 692 C C . THR A 1 89 ? 2.047 -0.054 14.856 1.00 94.19 89 THR A C 1
ATOM 694 O O . THR A 1 89 ? 2.799 0.078 15.818 1.00 94.19 89 THR A O 1
ATOM 697 N N . LEU A 1 90 ? 0.721 -0.018 14.968 1.00 94.44 90 LEU A N 1
ATOM 698 C CA . LEU A 1 90 ? -0.018 0.025 16.224 1.00 94.44 90 LEU A CA 1
ATOM 699 C C . LEU A 1 90 ? -1.017 -1.130 16.234 1.00 94.44 90 LEU A C 1
ATOM 701 O O . LEU A 1 90 ? -1.949 -1.146 15.431 1.00 94.44 90 LEU A O 1
ATOM 705 N N . ALA A 1 91 ? -0.838 -2.072 17.150 1.00 94.50 91 ALA A N 1
ATOM 706 C CA . ALA A 1 91 ? -1.800 -3.124 17.423 1.00 94.50 91 ALA A CA 1
ATOM 707 C C . ALA A 1 91 ? -2.667 -2.729 18.619 1.00 94.50 91 ALA A C 1
ATOM 709 O O . ALA A 1 91 ? -2.163 -2.295 19.653 1.00 94.50 91 ALA A O 1
ATOM 710 N N . LEU A 1 92 ? -3.974 -2.895 18.467 1.00 94.81 92 LEU A N 1
ATOM 711 C CA . LEU A 1 92 ? -4.988 -2.643 19.478 1.00 94.81 92 LEU A CA 1
ATOM 712 C C . LEU A 1 92 ? -5.832 -3.903 19.635 1.00 94.81 92 LEU A C 1
ATOM 714 O O . LEU A 1 92 ? -6.266 -4.484 18.639 1.00 94.81 92 LEU A O 1
ATOM 718 N N . TRP A 1 93 ? -6.094 -4.305 20.870 1.00 94.50 93 TRP A N 1
ATOM 719 C CA . TRP A 1 93 ? -6.941 -5.449 21.173 1.00 94.50 93 TRP A CA 1
ATOM 720 C C . TRP A 1 93 ? -7.975 -5.081 22.225 1.00 94.50 93 TRP A C 1
ATOM 722 O O . TRP A 1 93 ? -7.632 -4.753 23.364 1.00 94.50 93 TRP A O 1
ATOM 732 N N . ASN A 1 94 ? -9.245 -5.134 21.830 1.00 93.81 94 ASN A N 1
ATOM 733 C CA . ASN A 1 94 ? -10.362 -4.878 22.719 1.00 93.81 94 ASN A CA 1
ATOM 734 C C . ASN A 1 94 ? -10.779 -6.182 23.406 1.00 93.81 94 ASN A C 1
ATOM 736 O O . ASN A 1 94 ? -11.414 -7.030 22.783 1.00 93.81 94 ASN A O 1
ATOM 740 N N . SER A 1 95 ? -10.445 -6.312 24.689 1.00 90.19 95 SER A N 1
ATOM 741 C CA . SER A 1 95 ? -10.871 -7.438 25.537 1.00 90.19 95 SER A CA 1
ATOM 742 C C . SER A 1 95 ? -12.210 -7.167 26.238 1.00 90.19 95 SER A C 1
ATOM 744 O O . SER A 1 95 ? -12.665 -7.981 27.040 1.00 90.19 95 SER A O 1
ATOM 746 N N . SER A 1 96 ? -12.811 -5.997 26.001 1.00 88.38 96 SER A N 1
ATOM 747 C CA . SER A 1 96 ? -14.106 -5.626 26.557 1.00 88.38 96 SER A CA 1
ATOM 748 C C . SER A 1 96 ? -15.234 -6.356 25.822 1.00 88.38 96 SER A C 1
ATOM 750 O O . SER A 1 96 ? -15.202 -6.454 24.590 1.00 88.38 96 SER A O 1
ATOM 752 N N . PRO A 1 97 ? -16.307 -6.764 26.527 1.00 88.06 97 PRO A N 1
ATOM 753 C CA . PRO A 1 97 ? -17.529 -7.255 25.890 1.00 88.06 97 PRO A CA 1
ATOM 754 C C . PRO A 1 97 ? -18.315 -6.143 25.171 1.00 88.06 97 PRO A C 1
ATOM 756 O O . PRO A 1 97 ? -19.379 -6.404 24.610 1.00 88.06 97 PRO A O 1
ATOM 759 N N . GLN A 1 98 ? -17.836 -4.894 25.207 1.00 89.12 98 GLN A N 1
ATOM 760 C CA . GLN A 1 98 ? -18.480 -3.741 24.587 1.00 89.12 98 GLN A CA 1
ATOM 761 C C . GLN A 1 98 ? -17.664 -3.201 23.410 1.00 89.12 98 GLN A C 1
ATOM 763 O O . GLN A 1 98 ? -16.447 -3.362 23.329 1.00 89.12 98 GLN A O 1
ATOM 768 N N . LYS A 1 99 ? -18.346 -2.518 22.486 1.00 90.69 99 LYS A N 1
ATOM 769 C CA . LYS A 1 99 ? -17.694 -1.781 21.401 1.00 90.69 99 LYS A CA 1
ATOM 770 C C . LYS A 1 99 ? -17.018 -0.527 21.963 1.00 90.69 99 LYS A C 1
ATOM 772 O O . LYS A 1 99 ? -17.688 0.284 22.597 1.00 90.69 99 LYS A O 1
ATOM 777 N N . LEU A 1 100 ? -15.740 -0.326 21.646 1.00 90.75 100 LEU A N 1
ATOM 778 C CA . LEU A 1 100 ? -14.951 0.819 22.104 1.00 90.75 100 LEU A CA 1
ATOM 779 C C . LEU A 1 100 ? -14.697 1.830 20.983 1.00 90.75 100 LEU A C 1
ATOM 781 O O . LEU A 1 100 ? -14.510 1.471 19.812 1.00 90.75 100 LEU A O 1
ATOM 785 N N . ARG A 1 101 ? -14.663 3.112 21.357 1.00 91.62 101 ARG A N 1
ATOM 786 C CA . ARG A 1 101 ? -14.186 4.204 20.507 1.00 91.62 101 ARG A CA 1
ATOM 787 C C . ARG A 1 101 ? -12.783 4.575 20.961 1.00 91.62 101 ARG A C 1
ATOM 789 O O . ARG A 1 101 ? -12.619 5.072 22.064 1.00 91.62 101 ARG A O 1
ATOM 796 N N . VAL A 1 102 ? -11.787 4.392 20.104 1.00 91.00 102 VAL A N 1
ATOM 797 C CA . VAL A 1 102 ? -10.384 4.627 20.458 1.00 91.00 102 VAL A CA 1
ATOM 798 C C . VAL A 1 102 ? -9.838 5.805 19.667 1.00 91.00 102 VAL A C 1
ATOM 800 O O . VAL A 1 102 ? -9.760 5.768 18.441 1.00 91.00 102 VAL A O 1
ATOM 803 N N . THR A 1 103 ? -9.443 6.861 20.364 1.00 91.00 103 THR A N 1
ATOM 804 C CA . THR A 1 103 ? -8.705 7.999 19.824 1.00 91.00 103 THR A CA 1
ATOM 805 C C . THR A 1 103 ? -7.208 7.743 19.978 1.00 91.00 103 THR A C 1
ATOM 807 O O . THR A 1 103 ? -6.661 7.688 21.074 1.00 91.00 103 THR A O 1
ATOM 810 N N . ILE A 1 104 ? -6.540 7.597 18.845 1.00 90.44 104 ILE A N 1
ATOM 811 C CA . ILE A 1 104 ? -5.124 7.285 18.714 1.00 90.44 104 ILE A CA 1
ATOM 812 C C . ILE A 1 104 ? -4.369 8.579 18.454 1.00 90.44 104 ILE A C 1
ATOM 814 O O . ILE A 1 104 ? -4.704 9.319 17.526 1.00 90.44 104 ILE A O 1
ATOM 818 N N . GLU A 1 105 ? -3.326 8.822 19.238 1.00 90.69 105 GLU A N 1
ATOM 819 C CA . GLU A 1 105 ? -2.439 9.969 19.107 1.00 90.69 105 GLU A CA 1
ATOM 820 C C . GLU A 1 105 ? -0.976 9.544 19.056 1.00 90.69 105 GLU A C 1
ATOM 822 O O . GLU A 1 105 ? -0.488 8.861 19.946 1.00 90.69 105 GLU A O 1
ATOM 827 N N . GLY A 1 106 ? -0.232 10.024 18.069 1.00 87.38 106 GLY A N 1
ATOM 828 C CA . GLY A 1 106 ? 1.227 9.940 18.114 1.00 87.38 106 GLY A CA 1
ATOM 829 C C . GLY A 1 106 ? 1.876 10.784 17.046 1.00 87.38 106 GLY A C 1
ATOM 830 O O . GLY A 1 106 ? 1.221 11.619 16.428 1.00 87.38 106 GLY A O 1
ATOM 831 N N . GLU A 1 107 ? 3.169 10.602 16.836 1.00 86.38 107 GLU A N 1
ATOM 832 C CA . GLU A 1 107 ? 3.955 11.480 15.977 1.00 86.38 107 GLU A CA 1
ATOM 833 C C . GLU A 1 107 ? 4.604 10.694 14.848 1.00 86.38 107 GLU A C 1
ATOM 835 O O . GLU A 1 107 ? 5.257 9.677 15.066 1.00 86.38 107 GLU A O 1
ATOM 840 N N . LEU A 1 108 ? 4.440 11.201 13.627 1.00 87.44 108 LEU A N 1
ATOM 841 C CA . LEU A 1 108 ? 5.138 10.694 12.457 1.00 87.44 108 LEU A CA 1
ATOM 842 C C . LEU A 1 108 ? 6.099 11.768 11.942 1.00 87.44 108 LEU A C 1
ATOM 844 O O . LEU A 1 108 ? 5.747 12.953 11.914 1.00 87.44 108 LEU A O 1
ATOM 848 N N . PRO A 1 109 ? 7.302 11.390 11.484 1.00 86.88 109 PRO A N 1
ATOM 849 C CA . PRO A 1 109 ? 8.175 12.311 10.774 1.00 86.88 109 PRO A CA 1
ATOM 850 C C . PRO A 1 109 ? 7.515 12.857 9.503 1.00 86.88 109 PRO A C 1
ATOM 852 O O . PRO A 1 109 ? 6.579 12.266 8.961 1.00 86.88 109 PRO A O 1
ATOM 855 N N . ALA A 1 110 ? 8.065 13.939 8.953 1.00 84.50 110 ALA A N 1
ATOM 856 C CA . ALA A 1 110 ? 7.607 14.463 7.671 1.00 84.50 110 ALA A CA 1
ATOM 857 C C . ALA A 1 110 ? 7.705 13.397 6.562 1.00 84.50 110 ALA A C 1
ATOM 859 O O . ALA A 1 110 ? 8.746 12.741 6.413 1.00 84.50 110 ALA A O 1
ATOM 860 N N . GLY A 1 111 ? 6.636 13.243 5.779 1.00 87.44 111 GLY A N 1
ATOM 861 C CA . GLY A 1 111 ? 6.539 12.226 4.737 1.00 87.44 111 GLY A CA 1
ATOM 862 C C . GLY A 1 111 ? 5.151 12.000 4.165 1.00 87.44 111 GLY A C 1
ATOM 863 O O . GLY A 1 111 ? 4.195 12.687 4.527 1.00 87.44 111 GLY A O 1
ATOM 864 N N . VAL A 1 112 ? 5.081 11.052 3.230 1.00 89.12 112 VAL A N 1
ATOM 865 C CA . VAL A 1 112 ? 3.833 10.621 2.588 1.00 89.12 112 VAL A CA 1
ATOM 866 C C . VAL A 1 112 ? 3.524 9.218 3.070 1.00 89.12 112 VAL A C 1
ATOM 868 O O . VAL A 1 112 ? 4.281 8.292 2.781 1.00 89.12 112 VAL A O 1
ATOM 871 N N . TYR A 1 113 ? 2.417 9.075 3.787 1.00 88.81 113 TYR A N 1
ATOM 872 C CA . TYR A 1 113 ? 2.035 7.815 4.398 1.00 88.81 113 TYR A CA 1
ATOM 873 C C . TYR A 1 113 ? 0.754 7.270 3.782 1.00 88.81 113 TYR A C 1
ATOM 875 O O . TYR A 1 113 ? -0.218 7.999 3.547 1.00 88.81 113 TYR A O 1
ATOM 883 N N . THR A 1 114 ? 0.743 5.960 3.587 1.00 90.06 114 THR A N 1
ATOM 884 C CA . THR A 1 114 ? -0.496 5.187 3.493 1.00 90.06 114 THR A CA 1
ATOM 885 C C . THR A 1 114 ? -0.840 4.674 4.883 1.00 90.06 114 THR A C 1
ATOM 887 O O . THR A 1 114 ? 0.058 4.248 5.613 1.00 90.06 114 THR A O 1
ATOM 890 N N . VAL A 1 115 ? -2.121 4.679 5.228 1.00 91.00 115 VAL A N 1
ATOM 891 C CA . VAL A 1 115 ? -2.620 4.097 6.470 1.00 91.00 115 VAL A CA 1
ATOM 892 C C . VAL A 1 115 ? -3.330 2.801 6.135 1.00 91.00 115 VAL A C 1
ATOM 894 O O . VAL A 1 115 ? -4.389 2.801 5.512 1.00 91.00 115 VAL A O 1
ATOM 897 N N . GLU A 1 116 ? -2.748 1.695 6.550 1.00 91.75 116 GLU A N 1
ATOM 898 C CA . GLU A 1 116 ? -3.315 0.372 6.355 1.00 91.75 116 GLU A CA 1
ATOM 899 C C . GLU A 1 116 ? -3.908 -0.129 7.667 1.00 91.75 116 GLU A C 1
ATOM 901 O O . GLU A 1 116 ? -3.461 0.239 8.753 1.00 91.75 116 GLU A O 1
ATOM 906 N N . ARG A 1 117 ? -4.958 -0.929 7.557 1.00 92.69 117 ARG A N 1
ATOM 907 C CA . ARG A 1 117 ? -5.777 -1.383 8.669 1.00 92.69 117 ARG A CA 1
ATOM 908 C C . ARG A 1 117 ? -6.107 -2.848 8.458 1.00 92.69 117 ARG A C 1
ATOM 910 O O . ARG A 1 117 ? -6.853 -3.165 7.539 1.00 92.69 117 ARG A O 1
ATOM 917 N N . LEU A 1 118 ? -5.633 -3.708 9.345 1.00 93.19 118 LEU A N 1
ATOM 918 C CA . LEU A 1 118 ? -6.099 -5.081 9.478 1.00 93.19 118 LEU A CA 1
ATOM 919 C C . LEU A 1 118 ? -7.113 -5.177 10.607 1.00 93.19 118 LEU A C 1
ATOM 921 O O . LEU A 1 118 ? -6.857 -4.714 11.715 1.00 93.19 118 LEU A O 1
ATOM 925 N N . THR A 1 119 ? -8.256 -5.788 10.322 1.00 92.44 119 THR A N 1
ATOM 926 C CA . THR A 1 119 ? -9.282 -6.096 11.321 1.00 92.44 119 THR A CA 1
ATOM 927 C C . THR A 1 119 ? -9.240 -7.586 11.622 1.00 92.44 119 THR A C 1
ATOM 929 O O . THR A 1 119 ? -9.239 -8.397 10.692 1.00 92.44 119 THR A O 1
ATOM 932 N N . LEU A 1 120 ? -9.205 -7.920 12.911 1.00 91.00 120 LEU A N 1
ATOM 933 C CA . LEU A 1 120 ? -9.057 -9.281 13.410 1.00 91.00 120 LEU A CA 1
ATOM 934 C C . LEU A 1 120 ? -10.301 -9.729 14.182 1.00 91.00 120 LEU A C 1
ATOM 936 O O . LEU A 1 120 ? -10.899 -8.933 14.910 1.00 91.00 120 LEU A O 1
ATOM 940 N N . THR A 1 121 ? -10.666 -11.004 14.064 1.00 88.44 121 THR A N 1
ATOM 941 C CA . THR A 1 121 ? -11.707 -11.629 14.902 1.00 88.44 121 THR A CA 1
ATOM 942 C C . THR A 1 121 ? -11.184 -11.936 16.305 1.00 88.44 121 THR A C 1
ATOM 944 O O . THR A 1 121 ? -9.996 -11.783 16.579 1.00 88.44 121 THR A O 1
ATOM 947 N N . ARG A 1 122 ? -12.057 -12.454 17.180 1.00 82.62 122 ARG A N 1
ATOM 948 C CA . ARG A 1 122 ? -11.717 -12.954 18.523 1.00 82.62 122 ARG A CA 1
ATOM 949 C C . ARG A 1 122 ? -10.624 -14.029 18.538 1.00 82.62 122 ARG A C 1
ATOM 951 O O . ARG A 1 122 ? -9.946 -14.179 19.546 1.00 82.62 122 ARG A O 1
ATOM 958 N N . GLY A 1 123 ? -10.450 -14.761 17.436 1.00 74.50 123 GLY A N 1
ATOM 959 C CA . GLY A 1 123 ? -9.396 -15.768 17.272 1.00 74.50 123 GLY A CA 1
ATOM 960 C C . GLY A 1 123 ? -8.093 -15.227 16.676 1.00 74.50 123 GLY A C 1
ATOM 961 O O . GLY A 1 123 ? -7.148 -15.989 16.509 1.00 74.50 123 GLY A O 1
ATOM 962 N N . GLY A 1 124 ? -8.034 -13.934 16.336 1.00 77.25 124 GLY A N 1
ATOM 963 C CA . GLY A 1 124 ? -6.886 -13.335 15.654 1.00 77.25 124 GLY A CA 1
ATOM 964 C C . GLY A 1 124 ? -6.844 -13.581 14.140 1.00 77.25 124 GLY A C 1
ATOM 965 O O . GLY A 1 124 ? -5.833 -13.280 13.510 1.00 77.25 124 GLY A O 1
ATOM 966 N N . GLU A 1 125 ? -7.925 -14.099 13.550 1.00 84.50 125 GLU A N 1
ATOM 967 C CA . GLU A 1 125 ? -8.046 -14.316 12.102 1.00 84.50 125 GLU A CA 1
ATOM 968 C C . GLU A 1 125 ? -8.272 -12.995 11.365 1.00 84.50 125 GLU A C 1
ATOM 970 O O . GLU A 1 125 ? -8.973 -12.107 11.862 1.00 84.50 125 GLU A O 1
ATOM 975 N N . ILE A 1 126 ? -7.712 -12.872 10.160 1.00 87.38 126 ILE A N 1
ATOM 976 C CA . ILE A 1 126 ? -7.848 -11.673 9.332 1.00 87.38 126 ILE A CA 1
ATOM 977 C C . ILE A 1 126 ? -9.195 -11.711 8.610 1.00 87.38 126 ILE A C 1
ATOM 979 O O . ILE A 1 126 ? -9.425 -12.562 7.761 1.00 87.38 126 ILE A O 1
ATOM 983 N N . VAL A 1 127 ? -10.065 -10.735 8.879 1.00 87.75 127 VAL A N 1
ATOM 984 C CA . VAL A 1 127 ? -11.371 -10.626 8.189 1.00 87.75 127 VAL A CA 1
ATOM 985 C C . VAL A 1 127 ? -11.443 -9.485 7.195 1.00 87.75 127 VAL A C 1
ATOM 987 O O . VAL A 1 127 ? -12.224 -9.526 6.244 1.00 87.75 127 VAL A O 1
ATOM 990 N N . ALA A 1 128 ? -10.644 -8.442 7.403 1.00 88.94 128 ALA A N 1
ATOM 991 C CA . ALA A 1 128 ? -10.625 -7.308 6.502 1.00 88.94 128 ALA A CA 1
ATOM 992 C C . ALA A 1 128 ? -9.281 -6.594 6.516 1.00 88.94 128 ALA A C 1
ATOM 994 O O . ALA A 1 128 ? -8.650 -6.424 7.561 1.00 88.94 128 ALA A O 1
ATOM 995 N N . PHE A 1 129 ? -8.915 -6.100 5.344 1.00 91.56 129 PHE A N 1
ATOM 996 C CA . PHE A 1 129 ? -7.833 -5.168 5.123 1.00 91.56 129 PHE A CA 1
ATOM 997 C C . PHE A 1 129 ? -8.402 -3.893 4.505 1.00 91.56 129 PHE A C 1
ATOM 999 O O . PHE A 1 129 ? -9.089 -3.934 3.489 1.00 91.56 129 PHE A O 1
ATOM 1006 N N . GLU A 1 130 ? -8.078 -2.739 5.070 1.00 90.19 130 GLU A N 1
ATOM 1007 C CA . GLU A 1 130 ? -8.335 -1.451 4.438 1.00 90.19 130 GLU A CA 1
ATOM 1008 C C . GLU A 1 130 ? -7.027 -0.685 4.265 1.00 90.19 130 GLU A C 1
ATOM 1010 O O . GLU A 1 130 ? -6.320 -0.414 5.230 1.00 90.19 130 GLU A O 1
ATOM 1015 N N . ARG A 1 131 ? -6.735 -0.250 3.044 1.00 87.75 131 ARG A N 1
ATOM 1016 C CA . ARG A 1 131 ? -5.703 0.737 2.731 1.00 87.75 131 ARG A CA 1
ATOM 1017 C C . ARG A 1 131 ? -6.382 2.073 2.475 1.00 87.75 131 ARG A C 1
ATOM 1019 O O . ARG A 1 131 ? -7.073 2.257 1.476 1.00 87.75 131 ARG A O 1
ATOM 1026 N N . ARG A 1 132 ? -6.195 3.015 3.397 1.00 82.12 132 ARG A N 1
ATOM 1027 C CA . ARG A 1 132 ? -6.660 4.401 3.296 1.00 82.12 132 ARG A CA 1
ATOM 1028 C C . ARG A 1 132 ? -5.465 5.315 3.086 1.00 82.12 132 ARG A C 1
ATOM 1030 O O . ARG A 1 132 ? -4.455 5.204 3.774 1.00 82.12 132 ARG A O 1
ATOM 1037 N N . ASN A 1 133 ? -5.591 6.256 2.168 1.00 72.75 133 ASN A N 1
ATOM 1038 C CA . ASN A 1 133 ? -4.442 6.997 1.675 1.00 72.75 133 ASN A CA 1
ATOM 1039 C C . ASN A 1 133 ? -4.458 8.474 2.071 1.00 72.75 133 ASN A C 1
ATOM 1041 O O . ASN A 1 133 ? -5.480 9.021 2.466 1.00 72.75 133 ASN A O 1
ATOM 1045 N N . GLY A 1 134 ? -3.285 9.112 2.020 1.00 65.81 134 GLY A N 1
ATOM 1046 C CA . GLY A 1 134 ? -3.183 10.571 2.074 1.00 65.81 134 GLY A CA 1
ATOM 1047 C C . GLY A 1 134 ? -2.837 11.200 3.422 1.00 65.81 134 GLY A C 1
ATOM 1048 O O . GLY A 1 134 ? -3.191 12.359 3.639 1.00 65.81 134 GLY A O 1
ATOM 1049 N N . LEU A 1 135 ? -2.107 10.520 4.315 1.00 77.50 135 LEU A N 1
ATOM 1050 C CA . LEU A 1 135 ? -1.520 11.236 5.449 1.00 77.50 135 LEU A CA 1
ATOM 1051 C C . LEU A 1 135 ? -0.215 11.911 5.007 1.00 77.50 135 LEU A C 1
ATOM 1053 O O . LEU A 1 135 ? 0.846 11.291 4.943 1.00 77.50 135 LEU A O 1
ATOM 1057 N N . LEU A 1 136 ? -0.314 13.199 4.677 1.00 80.94 136 LEU A N 1
ATOM 1058 C CA .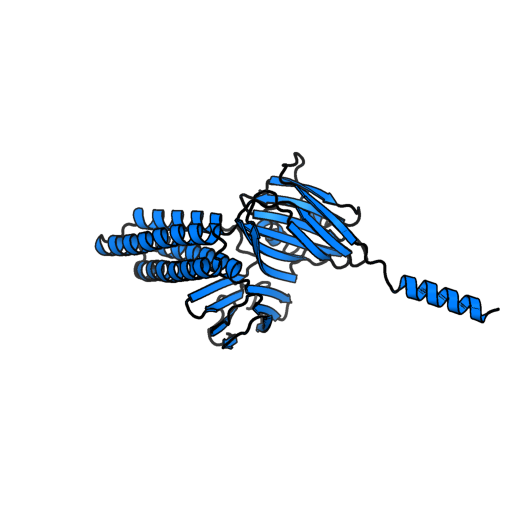 LEU A 1 136 ? 0.824 14.038 4.317 1.00 80.94 136 LEU A CA 1
ATOM 1059 C C . LEU A 1 136 ? 1.304 14.830 5.535 1.00 80.94 136 LEU A C 1
ATOM 1061 O O . LEU A 1 136 ? 0.610 15.717 6.036 1.00 80.94 136 LEU A O 1
ATOM 1065 N N . GLN A 1 137 ? 2.512 14.513 5.996 1.00 81.00 137 GLN A N 1
ATOM 1066 C CA . GLN A 1 137 ? 3.161 15.192 7.111 1.00 81.00 137 GLN A CA 1
ATOM 1067 C C . GLN A 1 137 ? 4.183 16.198 6.586 1.00 81.00 137 GLN A C 1
ATOM 1069 O O . GLN A 1 137 ? 5.220 15.821 6.042 1.00 81.00 137 GLN A O 1
ATOM 1074 N N . TYR A 1 138 ? 3.883 17.488 6.748 1.00 72.25 138 TYR A N 1
ATOM 1075 C CA . TYR A 1 138 ? 4.726 18.585 6.259 1.00 72.25 138 TYR A CA 1
ATOM 1076 C C . TYR A 1 138 ? 5.857 18.981 7.223 1.00 72.25 138 TYR A C 1
ATOM 1078 O O . TYR A 1 138 ? 6.828 19.595 6.792 1.00 72.25 138 TYR A O 1
ATOM 1086 N N . GLY A 1 139 ? 5.755 18.629 8.507 1.00 64.31 139 GLY A N 1
ATOM 1087 C CA . GLY A 1 139 ? 6.749 18.945 9.533 1.00 64.31 139 GLY A CA 1
ATOM 1088 C C . GLY A 1 139 ? 6.936 17.783 10.504 1.00 64.31 139 GLY A C 1
ATOM 1089 O O . GLY A 1 139 ? 6.015 16.992 10.704 1.00 64.31 139 GLY A O 1
ATOM 1090 N N . ALA A 1 140 ? 8.133 17.664 11.082 1.00 61.78 140 ALA A N 1
ATOM 1091 C CA . ALA A 1 140 ? 8.392 16.695 12.144 1.00 61.78 140 ALA A CA 1
ATOM 1092 C C . ALA A 1 140 ? 7.592 17.075 13.405 1.00 61.78 140 ALA A C 1
ATOM 1094 O O . ALA A 1 140 ? 7.502 18.256 13.736 1.00 61.78 140 ALA A O 1
ATOM 1095 N N . GLY A 1 141 ? 6.995 16.087 14.080 1.00 58.22 141 GL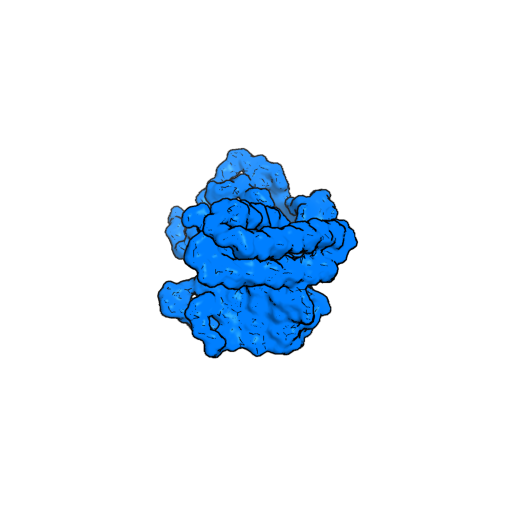Y A N 1
ATOM 1096 C CA . GLY A 1 141 ? 6.290 16.286 15.355 1.00 58.22 141 GLY A CA 1
ATOM 1097 C C . GLY A 1 141 ? 4.831 16.746 15.246 1.00 58.22 141 GLY A C 1
ATOM 1098 O O . GLY A 1 141 ? 4.197 17.032 16.260 1.00 58.22 141 GLY A O 1
ATOM 1099 N N . ARG A 1 142 ? 4.240 16.814 14.041 1.00 69.44 142 ARG A N 1
ATOM 1100 C CA . ARG A 1 142 ? 2.786 17.011 13.940 1.00 69.44 142 ARG A CA 1
ATOM 1101 C C . ARG A 1 142 ? 2.082 15.737 14.399 1.00 69.44 142 ARG A C 1
ATOM 1103 O O . ARG A 1 142 ? 2.283 14.663 13.830 1.00 69.44 142 ARG A O 1
ATOM 1110 N N . LYS A 1 143 ? 1.214 15.886 15.399 1.00 79.19 143 LYS A N 1
ATOM 1111 C CA . LYS A 1 143 ? 0.440 14.772 15.940 1.00 79.19 143 LYS A CA 1
ATOM 1112 C C . LYS A 1 143 ? -0.511 14.211 14.887 1.00 79.19 143 LYS A C 1
ATOM 1114 O O . LYS A 1 143 ? -1.332 14.928 14.314 1.00 79.19 143 LYS A O 1
ATOM 1119 N N . VAL A 1 144 ? -0.382 12.917 14.638 1.00 84.31 144 VAL A N 1
ATOM 1120 C CA . VAL A 1 144 ? -1.420 12.085 14.046 1.00 84.31 144 VAL A CA 1
ATOM 1121 C C . VAL A 1 144 ? -2.485 11.910 15.109 1.00 84.31 144 VAL A C 1
ATOM 1123 O O . VAL A 1 144 ? -2.178 11.419 16.189 1.00 84.31 144 VAL A O 1
ATOM 1126 N N . GLN A 1 145 ? -3.714 12.307 14.801 1.00 87.00 145 GLN A N 1
ATOM 1127 C CA . GLN A 1 145 ? -4.875 11.995 15.620 1.00 87.00 145 GLN A CA 1
ATOM 1128 C C . GLN A 1 145 ? -5.884 11.256 14.752 1.00 87.00 145 GLN A C 1
ATOM 1130 O O . GLN A 1 145 ? -6.246 11.726 13.671 1.00 87.00 145 GLN A O 1
ATOM 1135 N N . ARG A 1 146 ? -6.311 10.081 15.205 1.00 87.25 146 ARG A N 1
ATOM 1136 C CA . ARG A 1 146 ? -7.246 9.233 14.469 1.00 87.25 146 ARG A CA 1
ATOM 1137 C C . ARG A 1 146 ? -8.194 8.547 15.430 1.00 87.25 146 ARG A C 1
ATOM 1139 O O . ARG A 1 146 ? -7.758 8.022 16.439 1.00 87.25 146 ARG A O 1
ATOM 1146 N N . THR A 1 147 ? -9.474 8.514 15.093 1.00 89.38 147 THR A N 1
ATOM 1147 C CA . THR A 1 147 ? -10.463 7.755 15.857 1.00 89.38 147 THR A CA 1
ATOM 1148 C C . THR A 1 147 ? -10.786 6.461 15.129 1.00 89.38 147 THR A C 1
ATOM 1150 O O . THR A 1 147 ? -11.092 6.475 13.936 1.00 89.38 147 THR A O 1
ATOM 1153 N N . GLU A 1 148 ? -10.747 5.359 15.863 1.00 90.94 148 GLU A N 1
ATOM 1154 C CA . GLU A 1 148 ? -11.129 4.033 15.410 1.00 90.94 148 GLU A CA 1
ATOM 1155 C C . GLU A 1 148 ? -12.241 3.452 16.273 1.00 90.94 148 GLU A C 1
ATOM 1157 O O . GLU A 1 148 ? -12.435 3.826 17.428 1.00 90.94 148 GLU A O 1
ATOM 1162 N N . TRP A 1 149 ? -12.983 2.525 15.679 1.00 90.50 149 TRP A N 1
ATOM 1163 C CA . TRP A 1 149 ? -14.009 1.757 16.368 1.00 90.50 149 TRP A CA 1
ATOM 1164 C C . TRP A 1 149 ? -13.581 0.299 16.414 1.00 90.50 149 TRP A C 1
ATOM 1166 O O . TRP A 1 149 ? -13.385 -0.308 15.356 1.00 90.50 149 TRP A O 1
ATOM 1176 N N . LEU A 1 150 ? -13.472 -0.250 17.622 1.00 91.50 150 LEU A N 1
ATOM 1177 C CA . LEU A 1 150 ? -13.163 -1.657 17.854 1.00 91.50 150 LEU A CA 1
ATOM 1178 C C . LEU A 1 150 ? -14.411 -2.357 18.380 1.00 91.50 150 LEU A C 1
ATOM 1180 O O . LEU A 1 150 ? -15.049 -1.882 19.319 1.00 91.50 150 LEU A O 1
ATOM 1184 N N . GLN A 1 151 ? -14.781 -3.471 17.754 1.00 92.50 151 GLN A N 1
ATOM 1185 C CA . GLN A 1 151 ? -15.881 -4.296 18.247 1.00 92.50 151 GLN A CA 1
ATOM 1186 C C . GLN A 1 151 ? -15.441 -5.043 19.510 1.00 92.50 151 GLN A C 1
ATOM 1188 O O . GLN A 1 151 ? -14.246 -5.125 19.803 1.00 92.50 151 GLN A O 1
ATOM 1193 N N . ALA A 1 152 ? -16.406 -5.558 20.264 1.00 90.12 152 ALA A N 1
ATOM 1194 C CA . ALA A 1 152 ? -16.128 -6.419 21.408 1.00 90.12 152 ALA A CA 1
ATOM 1195 C C . ALA A 1 152 ? -15.294 -7.634 20.980 1.00 90.12 152 ALA A C 1
ATOM 1197 O O . ALA A 1 152 ? -15.558 -8.193 19.915 1.00 90.12 152 ALA A O 1
ATOM 1198 N N . ASP A 1 153 ? -14.319 -8.030 21.798 1.00 89.69 153 ASP A N 1
ATOM 1199 C CA . ASP A 1 153 ? -13.451 -9.189 21.552 1.00 89.69 153 ASP A CA 1
ATOM 1200 C C . ASP A 1 153 ? -12.792 -9.194 20.152 1.00 89.69 153 ASP A C 1
ATOM 1202 O O . ASP A 1 153 ? -12.768 -10.221 19.473 1.00 89.69 153 ASP A O 1
ATOM 1206 N N . THR A 1 154 ? -12.297 -8.048 19.670 1.00 91.88 154 THR A N 1
ATOM 1207 C CA . THR A 1 154 ? -11.642 -7.949 18.347 1.00 91.88 154 THR A CA 1
ATOM 1208 C C . THR A 1 154 ? -10.331 -7.182 18.383 1.00 91.88 154 THR A C 1
ATOM 1210 O O . THR A 1 154 ? -10.069 -6.377 19.283 1.00 91.88 154 THR A O 1
ATOM 1213 N N . GLY A 1 155 ? -9.522 -7.414 17.349 1.00 92.69 155 GLY A N 1
ATOM 1214 C CA . GLY A 1 155 ? -8.244 -6.749 17.144 1.00 92.69 155 GLY A CA 1
ATOM 1215 C C . GLY A 1 155 ? -8.242 -5.790 15.964 1.00 92.69 155 GLY A C 1
ATOM 1216 O O . GLY A 1 155 ? -8.971 -5.950 14.981 1.00 92.69 155 GLY A O 1
ATOM 1217 N N . LEU A 1 156 ? -7.363 -4.802 16.049 1.00 94.31 156 LEU A N 1
ATOM 1218 C CA . LEU A 1 156 ? -7.060 -3.865 14.984 1.00 94.31 156 LEU A CA 1
ATOM 1219 C C . LEU A 1 156 ? -5.548 -3.686 14.903 1.00 94.31 156 LEU A C 1
ATOM 1221 O O . LEU A 1 156 ? -4.931 -3.288 15.885 1.00 94.31 156 LEU A O 1
ATOM 1225 N N . VAL A 1 157 ? -4.955 -3.914 13.735 1.00 94.12 157 VAL A N 1
ATOM 1226 C CA . VAL A 1 157 ? -3.553 -3.558 13.486 1.00 94.12 157 VAL A CA 1
ATOM 1227 C C . VAL A 1 157 ? -3.515 -2.447 12.450 1.00 94.12 157 VAL A C 1
ATOM 1229 O O . VAL A 1 157 ? -3.974 -2.609 11.321 1.00 94.12 157 VAL A O 1
ATOM 1232 N N . LEU A 1 158 ? -2.999 -1.291 12.845 1.00 94.00 158 LEU A N 1
ATOM 1233 C CA . LEU A 1 158 ? -2.815 -0.134 11.983 1.00 94.00 158 LEU A CA 1
ATOM 1234 C C . LEU A 1 158 ? -1.358 -0.017 11.585 1.00 94.00 158 LEU A C 1
ATOM 1236 O O . LEU A 1 158 ? -0.480 -0.153 12.431 1.00 94.00 158 LEU A O 1
ATOM 1240 N N . ARG A 1 159 ? -1.106 0.319 10.324 1.00 92.31 159 ARG A N 1
ATOM 1241 C CA . ARG A 1 159 ? 0.242 0.523 9.807 1.00 92.31 159 ARG A CA 1
ATOM 1242 C C . ARG A 1 159 ? 0.343 1.821 9.025 1.00 92.31 159 ARG A C 1
ATOM 1244 O O . ARG A 1 159 ? -0.422 2.068 8.096 1.00 92.31 159 ARG A O 1
ATOM 1251 N N . PHE A 1 160 ? 1.304 2.650 9.402 1.00 91.44 160 PHE A N 1
ATOM 1252 C CA . PHE A 1 160 ? 1.676 3.883 8.727 1.00 91.44 160 PHE A CA 1
ATOM 1253 C C . PHE A 1 160 ? 2.974 3.631 7.962 1.00 91.44 160 PHE A C 1
ATOM 1255 O O . PHE A 1 160 ? 4.060 3.713 8.533 1.00 91.44 160 PHE A O 1
ATOM 1262 N N . ALA A 1 161 ? 2.861 3.316 6.674 1.00 90.12 161 ALA A N 1
ATOM 1263 C CA . ALA A 1 161 ? 4.012 3.042 5.815 1.00 90.12 161 ALA A CA 1
ATOM 1264 C C . ALA A 1 161 ? 4.420 4.306 5.044 1.00 90.12 161 ALA A C 1
ATOM 1266 O O . ALA A 1 161 ? 3.617 4.857 4.281 1.00 90.12 161 ALA A O 1
ATOM 1267 N N . GLU A 1 162 ? 5.652 4.783 5.248 1.00 90.50 162 GLU A N 1
ATOM 1268 C CA . GLU A 1 162 ? 6.205 5.929 4.518 1.00 90.50 162 GLU A CA 1
ATOM 1269 C C . GLU A 1 162 ? 6.647 5.500 3.114 1.00 90.50 162 GLU A C 1
ATOM 1271 O O . GLU A 1 162 ? 7.506 4.637 2.941 1.00 90.50 162 GLU A O 1
ATOM 1276 N N . ARG A 1 163 ? 6.045 6.094 2.080 1.00 90.38 163 ARG A N 1
ATOM 1277 C CA . ARG A 1 163 ? 6.204 5.603 0.702 1.00 90.38 163 ARG A CA 1
ATOM 1278 C C . ARG A 1 163 ? 7.400 6.173 -0.051 1.00 90.38 163 ARG A C 1
ATOM 1280 O O . ARG A 1 163 ? 7.777 5.617 -1.078 1.00 90.38 163 ARG A O 1
ATOM 1287 N N . ARG A 1 164 ? 8.021 7.261 0.415 1.00 87.62 164 ARG A N 1
ATOM 1288 C CA . ARG A 1 164 ? 9.173 7.851 -0.289 1.00 87.62 164 ARG A CA 1
ATOM 1289 C C . ARG A 1 164 ? 10.422 7.001 -0.108 1.00 87.62 164 ARG A C 1
ATOM 1291 O O . ARG A 1 164 ? 11.106 6.766 -1.095 1.00 87.62 164 ARG A O 1
ATOM 1298 N N . GLN A 1 165 ? 10.679 6.491 1.098 1.00 84.50 165 GLN A N 1
ATOM 1299 C CA . GLN A 1 165 ? 11.831 5.610 1.320 1.00 84.50 165 GLN A CA 1
ATOM 1300 C C . GLN A 1 165 ? 11.729 4.324 0.491 1.00 84.50 165 GLN A C 1
ATOM 1302 O O . GLN A 1 165 ? 12.720 3.900 -0.097 1.00 84.50 165 GLN A O 1
ATOM 1307 N N . GLN A 1 166 ? 10.536 3.729 0.401 1.00 87.62 166 GLN A N 1
ATOM 1308 C CA . GLN A 1 166 ? 10.320 2.532 -0.415 1.00 87.62 166 GLN A CA 1
ATOM 1309 C C . GLN A 1 166 ? 10.640 2.790 -1.898 1.00 87.62 166 GLN A C 1
ATOM 1311 O O . GLN A 1 166 ? 11.250 1.952 -2.563 1.00 87.62 166 GLN A O 1
ATOM 1316 N N . ILE A 1 167 ? 10.294 3.973 -2.413 1.00 91.88 167 ILE A N 1
ATOM 1317 C CA . ILE A 1 167 ? 10.673 4.381 -3.770 1.00 91.88 167 ILE A CA 1
ATOM 1318 C C . ILE A 1 167 ? 12.179 4.596 -3.886 1.00 91.88 167 ILE A C 1
ATOM 1320 O O . ILE A 1 167 ? 12.781 4.122 -4.842 1.00 91.88 167 ILE A O 1
ATOM 1324 N N . ASP A 1 168 ? 12.815 5.262 -2.924 1.00 91.25 168 ASP A N 1
ATOM 1325 C CA . ASP A 1 168 ? 14.267 5.452 -2.963 1.00 91.25 168 ASP A CA 1
ATOM 1326 C C . ASP A 1 168 ? 15.003 4.096 -2.982 1.00 91.25 168 ASP A C 1
ATOM 1328 O O . ASP A 1 168 ? 15.921 3.920 -3.785 1.00 91.25 168 ASP A O 1
ATOM 1332 N N . LYS A 1 169 ? 14.559 3.112 -2.177 1.00 91.38 169 LYS A N 1
ATOM 1333 C CA . LYS A 1 169 ? 15.097 1.736 -2.172 1.00 91.38 169 LYS A CA 1
ATOM 1334 C C . LYS A 1 169 ? 14.934 1.078 -3.546 1.00 91.38 169 LYS A C 1
ATOM 1336 O O . LYS A 1 169 ? 15.928 0.653 -4.131 1.00 91.38 169 LYS A O 1
ATOM 1341 N N . THR A 1 170 ? 13.712 1.044 -4.080 1.00 94.19 170 THR A N 1
ATOM 1342 C CA . THR A 1 170 ? 13.408 0.367 -5.358 1.00 94.19 170 THR A CA 1
ATOM 1343 C C . THR A 1 170 ? 14.076 1.040 -6.560 1.00 94.19 170 THR A C 1
ATOM 1345 O O . THR A 1 170 ? 14.608 0.361 -7.432 1.00 94.19 170 THR A O 1
ATOM 1348 N N . LEU A 1 171 ? 14.162 2.374 -6.602 1.00 95.56 171 LEU A N 1
ATOM 1349 C CA . LEU A 1 171 ? 14.872 3.077 -7.678 1.00 95.56 171 LEU A CA 1
ATOM 1350 C C . LEU A 1 171 ? 16.391 2.866 -7.613 1.00 95.56 171 LEU A C 1
ATOM 1352 O O . LEU A 1 171 ? 17.053 2.842 -8.652 1.00 95.56 171 LEU A O 1
ATOM 1356 N N . VAL A 1 172 ? 16.968 2.728 -6.415 1.00 95.88 172 VAL A N 1
ATOM 1357 C CA . VAL A 1 172 ? 18.386 2.369 -6.257 1.00 95.88 172 VAL A CA 1
ATOM 1358 C C . VAL A 1 172 ? 18.638 0.928 -6.703 1.00 95.88 172 VAL A C 1
ATOM 1360 O O . VAL A 1 172 ? 19.625 0.711 -7.412 1.00 95.88 172 VAL A O 1
ATOM 1363 N N . GLY A 1 173 ? 17.762 -0.013 -6.331 1.00 95.62 173 GLY A N 1
ATOM 1364 C CA . GLY A 1 173 ? 17.793 -1.412 -6.775 1.00 95.62 173 GLY A CA 1
ATOM 1365 C C . GLY A 1 173 ? 17.750 -1.517 -8.296 1.00 95.62 173 GLY A C 1
ATOM 1366 O O . GLY A 1 173 ? 18.711 -1.978 -8.912 1.00 95.62 173 GLY A O 1
ATOM 1367 N N . LEU A 1 174 ? 16.740 -0.908 -8.920 1.00 97.44 174 LEU A N 1
ATOM 1368 C CA . LEU A 1 174 ? 16.599 -0.857 -10.375 1.00 97.44 174 LEU A CA 1
ATOM 1369 C C . LEU A 1 174 ? 17.801 -0.220 -11.078 1.00 97.44 174 LEU A C 1
ATOM 1371 O O . LEU A 1 174 ? 18.284 -0.718 -12.095 1.00 97.44 174 LEU A O 1
ATOM 1375 N N . ARG A 1 175 ? 18.327 0.892 -10.549 1.00 96.75 175 ARG A N 1
ATOM 1376 C CA . ARG A 1 175 ? 19.520 1.520 -11.130 1.00 96.75 175 ARG A CA 1
ATOM 1377 C C . ARG A 1 175 ? 20.696 0.546 -11.092 1.00 96.75 175 ARG A C 1
ATOM 1379 O O . ARG A 1 175 ? 21.399 0.403 -12.090 1.00 96.75 175 ARG A O 1
ATOM 1386 N N . ARG A 1 176 ? 20.921 -0.105 -9.949 1.00 96.62 176 ARG A N 1
ATOM 1387 C CA . ARG A 1 176 ? 22.013 -1.061 -9.758 1.00 96.62 176 ARG A CA 1
ATOM 1388 C C . ARG A 1 176 ? 21.876 -2.258 -10.699 1.00 96.62 176 ARG A C 1
ATOM 1390 O O . ARG A 1 176 ? 22.859 -2.567 -11.370 1.00 96.62 176 ARG A O 1
ATOM 1397 N N . SER A 1 177 ? 20.692 -2.861 -10.795 1.00 96.44 177 SER A N 1
ATOM 1398 C CA . SER A 1 177 ? 20.457 -4.018 -11.663 1.00 96.44 177 SER A CA 1
ATOM 1399 C C . SER A 1 177 ? 20.697 -3.676 -13.134 1.00 96.44 177 SER A C 1
ATOM 1401 O O . SER A 1 177 ? 21.363 -4.435 -13.835 1.00 96.44 177 SER A O 1
ATOM 1403 N N . ILE A 1 178 ? 20.291 -2.486 -13.600 1.00 95.81 178 ILE A N 1
ATOM 1404 C CA . ILE A 1 178 ? 20.613 -2.013 -14.958 1.00 95.81 178 ILE A CA 1
ATOM 1405 C C . ILE A 1 178 ? 22.132 -1.940 -15.167 1.00 95.81 178 ILE A C 1
ATOM 1407 O O . ILE A 1 178 ? 22.633 -2.483 -16.150 1.00 95.81 178 ILE A O 1
ATOM 1411 N N . TRP A 1 179 ? 22.878 -1.302 -14.258 1.00 92.62 179 TRP A N 1
ATOM 1412 C CA . TRP A 1 179 ? 24.336 -1.147 -14.394 1.00 92.62 179 TRP A CA 1
ATOM 1413 C C . TRP A 1 179 ? 25.107 -2.466 -14.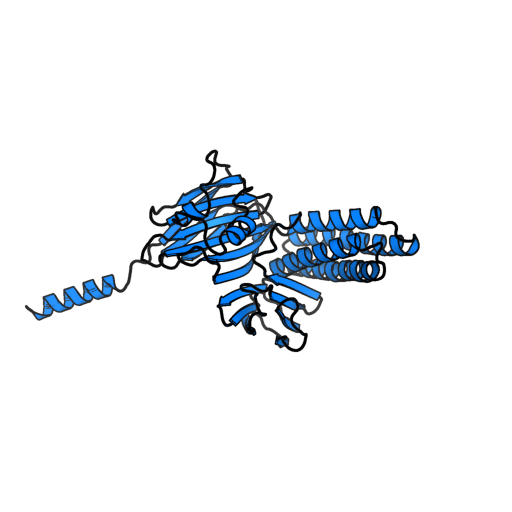317 1.00 92.62 179 TRP A C 1
ATOM 1415 O O . TRP A 1 179 ? 26.150 -2.593 -14.954 1.00 92.62 179 TRP A O 1
ATOM 1425 N N . GLN A 1 180 ? 24.622 -3.423 -13.528 1.00 93.38 180 GLN A N 1
ATOM 1426 C CA . GLN A 1 180 ? 25.243 -4.738 -13.360 1.00 93.38 180 GLN A CA 1
ATOM 1427 C C . GLN A 1 180 ? 24.797 -5.743 -14.429 1.00 93.38 180 GLN A C 1
ATOM 1429 O O . GLN A 1 180 ? 25.429 -6.789 -14.596 1.00 93.38 180 GLN A O 1
ATOM 1434 N N . SER A 1 181 ? 23.736 -5.427 -15.176 1.00 91.62 181 SER A N 1
ATOM 1435 C CA . SER A 1 181 ? 23.222 -6.296 -16.225 1.00 91.62 181 SER A CA 1
ATOM 1436 C C . SER A 1 181 ? 24.248 -6.523 -17.338 1.00 91.62 181 SER A C 1
ATOM 1438 O O . SER A 1 181 ? 24.985 -5.627 -17.751 1.00 91.62 181 SER A O 1
ATOM 1440 N N . LYS A 1 182 ? 24.248 -7.736 -17.897 1.00 87.88 182 LYS A N 1
ATOM 1441 C CA . LYS A 1 182 ? 25.068 -8.102 -19.066 1.00 87.88 182 LYS A CA 1
ATOM 1442 C C . LYS A 1 182 ? 24.355 -7.772 -20.386 1.00 87.88 182 LYS A C 1
ATOM 1444 O O . LYS A 1 182 ? 24.455 -8.523 -21.354 1.00 87.88 182 LYS A O 1
ATOM 1449 N N . ALA A 1 183 ? 23.587 -6.681 -20.412 1.00 89.38 183 ALA A N 1
ATOM 1450 C CA . ALA A 1 183 ? 22.825 -6.264 -21.584 1.00 89.38 183 ALA A CA 1
ATOM 1451 C C . ALA A 1 183 ? 23.756 -5.826 -22.735 1.00 89.38 183 ALA A C 1
ATOM 1453 O O . ALA A 1 183 ? 24.809 -5.233 -22.483 1.00 89.38 183 ALA A O 1
ATOM 1454 N N . PRO A 1 184 ? 23.361 -6.011 -24.008 1.00 91.38 184 PRO A N 1
ATOM 1455 C CA . PRO A 1 184 ? 24.060 -5.396 -25.135 1.00 91.38 184 PRO A CA 1
ATOM 1456 C C . PRO A 1 184 ? 24.141 -3.869 -24.986 1.00 91.38 184 PRO A C 1
ATOM 1458 O O . PRO A 1 184 ? 23.192 -3.240 -24.518 1.00 91.38 184 PRO A O 1
ATOM 1461 N N . ALA A 1 185 ? 25.226 -3.248 -25.459 1.00 90.19 185 ALA A N 1
ATOM 1462 C CA . ALA A 1 185 ? 25.490 -1.817 -25.245 1.00 90.19 185 ALA A CA 1
ATOM 1463 C C . ALA A 1 185 ? 24.338 -0.887 -25.684 1.00 90.19 185 ALA A C 1
ATOM 1465 O O . ALA A 1 185 ? 24.014 0.071 -24.983 1.00 90.19 185 ALA A O 1
ATOM 1466 N N . GLY A 1 186 ? 23.672 -1.186 -26.807 1.00 91.75 186 GLY A N 1
ATOM 1467 C CA . GLY A 1 186 ? 22.516 -0.409 -27.274 1.00 91.75 186 GLY A CA 1
ATOM 1468 C C . GLY A 1 186 ? 21.291 -0.524 -26.356 1.00 91.75 186 GLY A C 1
ATOM 1469 O O . GLY A 1 186 ? 20.588 0.460 -26.131 1.00 91.75 186 GLY A O 1
ATOM 1470 N N . VAL A 1 187 ? 21.066 -1.704 -25.771 1.00 93.94 187 VAL A N 1
ATOM 1471 C CA . VAL A 1 187 ? 19.991 -1.944 -24.796 1.00 93.94 187 VAL A CA 1
ATOM 1472 C C . VAL A 1 187 ? 20.317 -1.230 -23.490 1.00 93.94 187 VAL A C 1
ATOM 1474 O O . VAL A 1 187 ? 19.482 -0.490 -22.977 1.00 93.94 187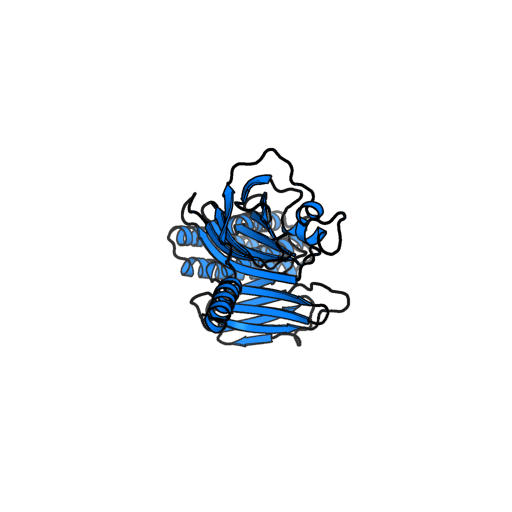 VAL A O 1
ATOM 1477 N N . LEU A 1 188 ? 21.551 -1.374 -22.999 1.00 93.88 188 LEU A N 1
ATOM 1478 C CA . LEU A 1 188 ? 22.012 -0.711 -21.783 1.00 93.88 188 LEU A CA 1
ATOM 1479 C C . LEU A 1 188 ? 21.902 0.815 -21.892 1.00 93.88 188 LEU A C 1
ATOM 1481 O O . LEU A 1 188 ? 21.402 1.461 -20.977 1.00 93.88 188 LEU A O 1
ATOM 1485 N N . SER A 1 189 ? 22.298 1.392 -23.032 1.00 93.88 189 SER A N 1
ATOM 1486 C CA . SER A 1 189 ? 22.166 2.830 -23.296 1.00 93.88 189 SER A CA 1
ATOM 1487 C C . SER A 1 189 ? 20.706 3.293 -23.229 1.00 93.88 189 SER A C 1
ATOM 1489 O O . SER A 1 189 ? 20.403 4.301 -22.585 1.00 93.88 189 SER A O 1
ATOM 1491 N N . ARG A 1 190 ? 19.781 2.525 -23.819 1.00 94.94 190 ARG A N 1
ATOM 1492 C CA . ARG A 1 190 ? 18.342 2.813 -23.762 1.00 94.94 190 ARG A CA 1
ATOM 1493 C C . ARG A 1 190 ? 17.800 2.740 -22.331 1.00 94.94 190 ARG A C 1
ATOM 1495 O O . ARG A 1 190 ? 17.089 3.653 -21.915 1.00 94.94 190 ARG A O 1
ATOM 1502 N N . LEU A 1 191 ? 18.148 1.694 -21.580 1.00 96.44 191 LEU A N 1
ATOM 1503 C CA . LEU A 1 191 ? 17.735 1.524 -20.182 1.00 96.44 191 LEU A CA 1
ATOM 1504 C C . LEU A 1 191 ? 18.284 2.649 -19.293 1.00 96.44 191 LEU A C 1
ATOM 1506 O O . LEU A 1 191 ? 17.534 3.257 -18.531 1.00 96.44 191 LEU A O 1
ATOM 1510 N N . ALA A 1 192 ? 19.563 2.995 -19.448 1.00 95.38 192 ALA A N 1
ATOM 1511 C CA . ALA A 1 192 ? 20.198 4.088 -18.718 1.00 95.38 192 ALA A CA 1
ATOM 1512 C C . ALA A 1 192 ? 19.560 5.452 -19.035 1.00 95.38 192 ALA A C 1
ATOM 1514 O O . ALA A 1 192 ? 19.386 6.274 -18.134 1.00 95.38 192 ALA A O 1
ATOM 1515 N N . SER A 1 193 ? 19.165 5.692 -20.292 1.00 96.69 193 SER A N 1
ATOM 1516 C CA . SER A 1 193 ? 18.445 6.909 -20.684 1.00 96.69 193 SER A CA 1
ATOM 1517 C C . SER A 1 193 ? 17.089 7.018 -19.986 1.00 96.69 193 SER A C 1
ATOM 1519 O O . SER A 1 193 ? 16.783 8.062 -19.410 1.00 96.69 193 SER A O 1
ATOM 1521 N N . LEU A 1 194 ? 16.298 5.939 -19.984 1.00 97.38 194 LEU A N 1
ATOM 1522 C CA . LEU A 1 194 ? 15.012 5.898 -19.278 1.00 97.38 194 LEU A CA 1
ATOM 1523 C C . LEU A 1 194 ? 15.200 6.126 -17.773 1.00 97.38 194 LEU A C 1
ATOM 1525 O O . LEU A 1 194 ? 14.508 6.954 -17.184 1.00 97.38 194 LEU A O 1
ATOM 1529 N N . MET A 1 195 ? 16.183 5.459 -17.161 1.00 97.69 195 MET A N 1
ATOM 1530 C CA . MET A 1 195 ? 16.475 5.608 -15.734 1.00 97.69 195 MET A CA 1
ATOM 1531 C C . MET A 1 195 ? 16.903 7.040 -15.375 1.00 97.69 195 MET A C 1
ATOM 1533 O O . MET A 1 195 ? 16.472 7.589 -14.362 1.00 97.69 195 MET A O 1
ATOM 1537 N N . ARG A 1 196 ? 17.686 7.703 -16.233 1.00 97.06 196 ARG A N 1
ATOM 1538 C CA . ARG A 1 196 ? 18.055 9.115 -16.048 1.00 97.06 196 ARG A CA 1
ATOM 1539 C C . ARG A 1 196 ? 16.833 10.038 -16.075 1.00 97.06 196 ARG A C 1
ATOM 1541 O O . ARG A 1 196 ? 16.784 11.012 -15.321 1.00 97.06 196 ARG A O 1
ATOM 1548 N N . GLU A 1 197 ? 15.849 9.767 -16.930 1.00 97.88 197 GLU A N 1
ATOM 1549 C CA . GLU A 1 197 ? 14.588 10.517 -16.937 1.00 97.88 197 GLU A CA 1
ATOM 1550 C C . GLU A 1 197 ? 13.749 10.256 -15.681 1.00 97.88 197 GLU A C 1
ATOM 1552 O O . GLU A 1 197 ? 13.194 11.208 -15.121 1.00 97.88 197 GLU A O 1
ATOM 1557 N N . VAL A 1 198 ? 13.722 9.012 -15.187 1.00 97.75 198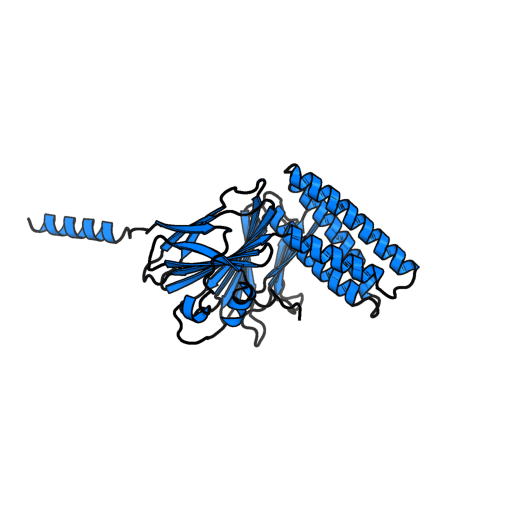 VAL A N 1
ATOM 1558 C CA . VAL A 1 198 ? 13.107 8.666 -13.894 1.00 97.75 198 VAL A CA 1
ATOM 1559 C C . VAL A 1 198 ? 13.750 9.480 -12.768 1.00 97.75 198 VAL A C 1
ATOM 1561 O O . VAL A 1 198 ? 13.041 10.176 -12.043 1.00 97.75 198 VAL A O 1
ATOM 1564 N N . ASP A 1 199 ? 15.083 9.510 -12.684 1.00 96.31 199 ASP A N 1
ATOM 1565 C CA . ASP A 1 199 ? 15.827 10.273 -11.671 1.00 96.31 199 ASP A CA 1
ATOM 1566 C C . ASP A 1 199 ? 15.551 11.789 -11.746 1.00 96.31 199 ASP A C 1
ATOM 1568 O O . ASP A 1 199 ? 15.465 12.487 -10.727 1.00 96.31 199 ASP A O 1
ATOM 1572 N N . ASN A 1 200 ? 15.383 12.335 -12.954 1.00 97.00 200 ASN A N 1
ATOM 1573 C CA . ASN A 1 200 ? 14.997 13.735 -13.149 1.00 97.00 200 ASN A CA 1
ATOM 1574 C C . ASN A 1 200 ? 13.580 14.008 -12.636 1.00 97.00 200 ASN A C 1
ATOM 1576 O O . ASN A 1 200 ? 13.357 14.991 -11.919 1.00 97.00 200 ASN A O 1
ATOM 1580 N N . HIS A 1 201 ? 12.625 13.146 -12.983 1.00 96.62 201 HIS A N 1
ATOM 1581 C CA . HIS A 1 201 ? 11.248 13.281 -12.531 1.00 96.62 201 HIS A CA 1
ATOM 1582 C C . HIS A 1 201 ? 11.104 13.064 -11.027 1.00 96.62 201 HIS A C 1
ATOM 1584 O O . HIS A 1 201 ? 10.325 13.794 -10.407 1.00 96.62 201 HIS A O 1
ATOM 1590 N N . TRP A 1 202 ? 11.885 12.170 -10.421 1.00 95.88 202 TRP A N 1
ATOM 1591 C CA . TRP A 1 202 ? 11.896 11.965 -8.975 1.00 95.88 202 TRP A CA 1
ATOM 1592 C C . TRP A 1 202 ? 12.313 13.241 -8.246 1.00 95.88 202 TRP A C 1
ATOM 1594 O O . TRP A 1 202 ? 11.551 13.778 -7.438 1.00 95.88 202 TRP A O 1
ATOM 1604 N N . ARG A 1 203 ? 13.460 13.825 -8.624 1.00 94.81 203 ARG A N 1
ATOM 1605 C CA . ARG A 1 203 ? 13.961 15.078 -8.032 1.00 94.81 203 ARG A CA 1
ATOM 1606 C C . ARG A 1 203 ? 12.966 16.233 -8.169 1.00 94.81 203 ARG A C 1
ATOM 1608 O O . ARG A 1 203 ? 12.708 16.944 -7.196 1.00 94.81 203 ARG A O 1
ATOM 1615 N N . GLN A 1 204 ? 12.372 16.409 -9.353 1.00 95.44 204 GLN A N 1
ATOM 1616 C CA . GLN A 1 204 ? 11.361 17.449 -9.588 1.00 95.44 204 GLN A CA 1
ATOM 1617 C C . GLN A 1 204 ? 10.083 17.213 -8.773 1.00 95.44 204 GLN A C 1
ATOM 1619 O O . GLN A 1 204 ? 9.514 18.161 -8.229 1.00 95.44 204 GLN A O 1
ATOM 1624 N N . SER A 1 205 ? 9.632 15.962 -8.673 1.00 94.00 205 SER A N 1
ATOM 1625 C CA . SER A 1 205 ? 8.436 15.591 -7.911 1.00 94.00 205 SER A CA 1
ATOM 1626 C C . SER A 1 205 ? 8.650 15.825 -6.421 1.00 94.00 205 SER A C 1
ATOM 1628 O O . SER A 1 205 ? 7.807 16.440 -5.779 1.00 94.00 205 SER A O 1
ATOM 1630 N N . MET A 1 206 ? 9.811 15.458 -5.878 1.00 91.19 206 MET A N 1
ATOM 1631 C CA . MET A 1 206 ? 10.144 15.717 -4.475 1.00 91.19 206 MET A CA 1
ATOM 1632 C C . MET A 1 206 ? 10.285 17.212 -4.164 1.00 91.19 206 MET A C 1
ATOM 1634 O O . MET A 1 206 ? 9.919 17.653 -3.075 1.00 91.19 206 MET A O 1
ATOM 1638 N N . ALA A 1 207 ? 10.774 18.027 -5.104 1.00 90.50 207 ALA A N 1
ATOM 1639 C CA . ALA A 1 207 ? 10.760 19.483 -4.954 1.00 90.50 207 ALA A CA 1
ATOM 1640 C C . ALA A 1 207 ? 9.326 20.047 -4.913 1.00 90.50 207 ALA A C 1
ATOM 1642 O O . ALA A 1 207 ? 9.005 20.851 -4.040 1.00 90.50 207 ALA A O 1
ATOM 1643 N N . ARG A 1 208 ? 8.442 19.583 -5.806 1.00 91.75 208 ARG A N 1
ATOM 1644 C CA . ARG A 1 208 ? 7.022 19.983 -5.841 1.00 91.75 208 ARG A CA 1
ATOM 1645 C C . ARG A 1 208 ? 6.261 19.551 -4.596 1.00 91.75 208 ARG A C 1
ATOM 1647 O O . ARG A 1 208 ? 5.458 20.327 -4.086 1.00 91.75 208 ARG A O 1
ATOM 1654 N N . LEU A 1 209 ? 6.540 18.351 -4.098 1.00 88.62 209 LEU A N 1
ATOM 1655 C CA . LEU A 1 209 ? 5.933 17.815 -2.889 1.00 88.62 209 LEU A CA 1
ATOM 1656 C C . LEU A 1 209 ? 6.322 18.638 -1.659 1.00 88.62 209 LEU A C 1
ATOM 1658 O O . LEU A 1 209 ? 5.454 18.980 -0.862 1.00 88.62 209 LEU A O 1
ATOM 1662 N N . ARG A 1 210 ? 7.600 19.029 -1.542 1.00 86.25 210 ARG A N 1
ATOM 1663 C CA . ARG A 1 210 ? 8.058 19.966 -0.499 1.00 86.25 210 ARG A CA 1
ATOM 1664 C C . ARG A 1 210 ? 7.350 21.320 -0.581 1.00 86.25 210 ARG A C 1
ATOM 1666 O O . ARG A 1 210 ? 7.074 21.916 0.449 1.00 86.25 210 ARG A O 1
ATOM 1673 N N . GLY A 1 211 ? 7.016 21.771 -1.789 1.00 85.19 211 GLY A N 1
ATOM 1674 C CA . GLY A 1 211 ? 6.181 22.954 -2.022 1.00 85.19 211 GLY A CA 1
ATOM 1675 C C . GLY A 1 211 ? 4.670 22.727 -1.858 1.00 85.19 211 GLY A C 1
ATOM 1676 O O . GLY A 1 211 ? 3.897 23.591 -2.257 1.00 85.19 211 GLY A O 1
ATOM 1677 N N . GLY A 1 212 ? 4.226 21.570 -1.351 1.00 85.56 212 GLY A N 1
ATOM 1678 C CA . GLY A 1 212 ? 2.809 21.248 -1.137 1.00 85.56 212 GLY A CA 1
ATOM 1679 C C . GLY A 1 212 ? 2.003 20.956 -2.408 1.00 85.56 212 GLY A C 1
ATOM 1680 O O . GLY A 1 212 ? 0.785 20.796 -2.350 1.00 85.56 212 GLY A O 1
ATOM 1681 N N . ASN A 1 213 ? 2.645 20.855 -3.575 1.00 89.75 213 ASN A N 1
ATOM 1682 C CA . ASN A 1 213 ? 1.952 20.644 -4.843 1.00 89.75 213 ASN A CA 1
ATOM 1683 C C . ASN A 1 213 ? 1.757 19.149 -5.138 1.00 89.75 213 ASN A C 1
ATOM 1685 O O . ASN A 1 213 ? 2.448 18.552 -5.972 1.00 89.75 213 ASN A O 1
ATOM 1689 N N . VAL A 1 214 ? 0.789 18.545 -4.446 1.00 88.19 214 VAL A N 1
ATOM 1690 C CA . VAL A 1 214 ? 0.430 17.119 -4.563 1.00 88.19 214 VAL A CA 1
ATOM 1691 C C . VAL A 1 214 ? 0.084 16.741 -6.003 1.00 88.19 214 VAL A C 1
ATOM 1693 O O . VAL A 1 214 ? 0.597 15.754 -6.524 1.00 88.19 214 VAL A O 1
ATOM 1696 N N . ARG A 1 215 ? -0.700 17.566 -6.703 1.00 88.19 215 ARG A N 1
ATOM 1697 C CA . ARG A 1 215 ? -1.148 17.283 -8.075 1.00 88.19 215 ARG A CA 1
ATOM 1698 C C . ARG A 1 215 ? 0.006 17.206 -9.074 1.00 88.19 215 ARG A C 1
ATOM 1700 O O . ARG A 1 215 ? 0.084 16.281 -9.880 1.00 88.19 215 ARG A O 1
ATOM 1707 N N . MET A 1 216 ? 0.922 18.174 -9.035 1.00 90.44 216 MET A N 1
ATOM 1708 C CA . MET A 1 216 ? 2.092 18.163 -9.918 1.00 90.44 216 MET A CA 1
ATOM 1709 C C . MET A 1 216 ? 3.117 17.098 -9.519 1.00 90.44 216 MET A C 1
ATOM 1711 O O . MET A 1 216 ? 3.897 16.670 -10.375 1.00 90.44 216 MET A O 1
ATOM 1715 N N . THR A 1 217 ? 3.114 16.675 -8.252 1.00 92.25 217 THR A N 1
ATOM 1716 C CA . THR A 1 217 ? 3.877 15.514 -7.775 1.00 92.25 217 THR A CA 1
ATOM 1717 C C . THR A 1 217 ? 3.299 14.229 -8.363 1.00 92.25 217 THR A C 1
ATOM 1719 O O . THR A 1 217 ? 4.030 13.501 -9.023 1.00 92.25 217 THR A O 1
ATOM 1722 N N . ALA A 1 218 ? 1.988 13.997 -8.240 1.00 90.88 218 ALA A N 1
ATOM 1723 C CA . ALA A 1 218 ? 1.313 12.815 -8.780 1.00 90.88 218 ALA A CA 1
ATOM 1724 C C . ALA A 1 218 ? 1.511 12.675 -10.299 1.00 90.88 218 ALA A C 1
ATOM 1726 O O . ALA A 1 218 ? 1.862 11.603 -10.778 1.00 90.88 218 ALA A O 1
ATOM 1727 N N . ARG A 1 219 ? 1.426 13.776 -11.060 1.00 91.19 219 ARG A N 1
ATOM 1728 C CA . ARG A 1 219 ? 1.757 13.771 -12.501 1.00 91.19 219 ARG A CA 1
ATOM 1729 C C . ARG A 1 219 ? 3.200 13.345 -12.784 1.00 91.19 219 ARG A C 1
ATOM 1731 O O . ARG A 1 219 ? 3.456 12.674 -13.778 1.00 91.19 219 ARG A O 1
ATOM 1738 N N . GLY A 1 220 ? 4.148 13.769 -11.948 1.00 93.94 220 GLY A N 1
ATOM 1739 C CA . GLY A 1 220 ? 5.540 13.335 -12.052 1.00 93.94 220 GLY A CA 1
ATOM 1740 C C . GLY A 1 220 ? 5.695 11.845 -11.744 1.00 93.94 220 GLY A C 1
ATOM 1741 O O . GLY A 1 220 ? 6.377 11.148 -12.489 1.00 93.94 220 GLY A O 1
ATOM 1742 N N . VAL A 1 221 ? 4.988 11.346 -10.725 1.00 95.06 221 VAL A N 1
ATOM 1743 C CA . VAL A 1 221 ? 4.903 9.913 -10.384 1.00 95.06 221 VAL A CA 1
ATOM 1744 C C . VAL A 1 221 ? 4.330 9.093 -11.534 1.00 95.06 221 VAL A C 1
ATOM 1746 O O . VAL A 1 221 ? 4.921 8.089 -11.913 1.00 95.06 221 VAL A O 1
ATOM 1749 N N . HIS A 1 222 ? 3.261 9.554 -12.179 1.00 94.38 222 HIS A N 1
ATOM 1750 C CA . HIS A 1 222 ? 2.689 8.884 -13.351 1.00 94.38 222 HIS A CA 1
ATOM 1751 C C . HIS A 1 222 ? 3.638 8.847 -14.551 1.00 94.38 222 HIS A C 1
ATOM 1753 O O . HIS A 1 222 ? 3.688 7.844 -15.260 1.00 94.38 222 HIS A O 1
ATOM 1759 N N . ARG A 1 223 ? 4.435 9.902 -14.767 1.00 94.81 223 ARG A N 1
ATOM 1760 C CA . ARG A 1 223 ? 5.498 9.862 -15.781 1.00 94.81 223 ARG A CA 1
ATOM 1761 C C . ARG A 1 223 ? 6.577 8.841 -15.438 1.00 94.81 223 ARG A C 1
ATOM 1763 O O . ARG A 1 223 ? 7.007 8.117 -16.327 1.00 94.81 223 ARG A O 1
ATOM 1770 N N . MET A 1 224 ? 6.985 8.752 -14.172 1.00 96.69 224 MET A N 1
ATOM 1771 C CA . MET A 1 224 ? 7.932 7.722 -13.735 1.00 96.69 224 MET A CA 1
ATOM 1772 C C . MET A 1 224 ? 7.360 6.319 -13.940 1.00 96.69 224 MET A C 1
ATOM 1774 O O . MET A 1 224 ? 8.059 5.482 -14.494 1.00 96.69 224 MET A O 1
ATOM 1778 N N . LEU A 1 225 ? 6.086 6.081 -13.609 1.00 95.88 225 LEU A N 1
ATOM 1779 C CA . LEU A 1 225 ? 5.420 4.799 -13.875 1.00 95.88 225 LEU A CA 1
ATOM 1780 C C . LEU A 1 225 ? 5.489 4.416 -15.351 1.00 95.88 225 LEU A C 1
ATOM 1782 O O . LEU A 1 225 ? 5.833 3.281 -15.670 1.00 95.88 225 LEU A O 1
ATOM 1786 N N . PHE A 1 226 ? 5.226 5.358 -16.259 1.00 94.62 226 PHE A N 1
ATOM 1787 C CA . PHE A 1 226 ? 5.359 5.116 -17.695 1.00 94.62 226 PHE A CA 1
ATOM 1788 C C . PHE A 1 226 ? 6.800 4.752 -18.097 1.00 94.62 226 PHE A C 1
ATOM 1790 O O . PHE A 1 226 ? 7.010 3.785 -18.828 1.00 94.62 226 PHE A O 1
ATOM 1797 N N . LEU A 1 227 ? 7.796 5.483 -17.591 1.00 96.62 227 LEU A N 1
ATOM 1798 C CA . LEU A 1 227 ? 9.209 5.235 -17.895 1.00 96.62 227 LEU A CA 1
ATOM 1799 C C . LEU A 1 227 ? 9.702 3.887 -17.351 1.00 96.62 227 LEU A C 1
ATOM 1801 O O . LEU A 1 227 ? 10.340 3.134 -18.086 1.00 96.62 227 LEU A O 1
ATOM 1805 N N . VAL A 1 228 ? 9.368 3.554 -16.101 1.00 97.06 228 VAL A N 1
ATOM 1806 C CA . VAL A 1 228 ? 9.717 2.266 -15.480 1.00 97.06 228 VAL A CA 1
ATOM 1807 C C . VAL A 1 228 ? 8.988 1.115 -16.176 1.00 97.06 228 VAL A C 1
ATOM 1809 O O . VAL A 1 228 ? 9.592 0.078 -16.428 1.00 97.06 228 VAL A O 1
ATOM 1812 N N . SER A 1 229 ? 7.741 1.315 -16.616 1.00 94.81 229 SER A N 1
ATOM 1813 C CA . SER A 1 229 ? 7.042 0.333 -17.464 1.00 94.81 229 SER A CA 1
ATOM 1814 C C . SER A 1 229 ? 7.771 0.106 -18.792 1.00 94.81 229 SER A C 1
ATOM 1816 O O . SER A 1 229 ? 7.828 -1.018 -19.283 1.00 94.81 229 SER A O 1
ATOM 1818 N N . GLY A 1 230 ? 8.368 1.156 -19.366 1.00 95.50 230 GLY A N 1
ATOM 1819 C CA . GLY A 1 230 ? 9.230 1.052 -20.542 1.00 95.50 230 GLY A CA 1
ATOM 1820 C C . GLY A 1 230 ? 10.518 0.266 -20.275 1.00 95.50 230 GLY A C 1
ATOM 1821 O O . GLY A 1 230 ? 10.906 -0.553 -21.105 1.00 95.50 230 GLY A O 1
ATOM 1822 N N . ILE A 1 231 ? 11.151 0.473 -19.114 1.00 97.06 231 ILE A N 1
ATOM 1823 C CA . ILE A 1 231 ? 12.311 -0.314 -18.658 1.00 97.06 231 ILE A CA 1
ATOM 1824 C C . ILE A 1 231 ? 11.927 -1.789 -18.537 1.00 97.06 231 ILE A C 1
ATOM 1826 O O . ILE A 1 231 ? 12.572 -2.633 -19.160 1.00 97.06 231 ILE A O 1
ATOM 1830 N N . ARG A 1 232 ? 10.834 -2.082 -17.822 1.00 96.31 232 ARG A N 1
ATOM 1831 C CA . ARG A 1 232 ? 10.284 -3.431 -17.666 1.00 96.31 232 ARG A CA 1
ATOM 1832 C C . ARG A 1 232 ? 10.047 -4.090 -19.022 1.00 96.31 232 ARG A C 1
ATOM 1834 O O . ARG A 1 232 ? 10.569 -5.165 -19.270 1.00 96.31 232 ARG A O 1
ATOM 1841 N N . ALA A 1 233 ? 9.335 -3.424 -19.933 1.00 94.81 233 ALA A N 1
ATOM 1842 C CA . ALA A 1 233 ? 9.013 -3.973 -21.251 1.00 94.81 233 ALA A CA 1
ATOM 1843 C C . ALA A 1 233 ? 10.257 -4.306 -22.092 1.00 94.81 233 ALA A C 1
ATOM 1845 O O . ALA A 1 233 ? 10.256 -5.296 -22.821 1.00 94.81 233 ALA A O 1
ATOM 1846 N N . VAL A 1 234 ? 11.318 -3.496 -22.003 1.00 94.12 234 VAL A N 1
ATOM 1847 C CA . VAL A 1 234 ? 12.600 -3.784 -22.668 1.00 94.12 234 VAL A CA 1
ATOM 1848 C C . VAL A 1 234 ? 13.306 -4.969 -22.003 1.00 94.12 234 VAL A C 1
ATOM 1850 O O . VAL A 1 234 ? 13.823 -5.836 -22.706 1.00 94.12 234 VAL A O 1
ATOM 1853 N N . ALA A 1 235 ? 13.315 -5.022 -20.669 1.00 93.94 235 ALA A N 1
ATOM 1854 C CA . ALA A 1 235 ? 13.953 -6.089 -19.904 1.00 93.94 235 ALA A CA 1
ATOM 1855 C C . ALA A 1 235 ? 13.270 -7.450 -20.121 1.00 93.94 235 ALA A C 1
ATOM 1857 O O . ALA A 1 235 ? 13.946 -8.439 -20.387 1.00 93.94 235 ALA A O 1
ATOM 1858 N N . SER A 1 236 ? 11.935 -7.502 -20.129 1.00 92.69 236 SER A N 1
ATOM 1859 C CA . SER A 1 236 ? 11.163 -8.743 -20.297 1.00 92.69 236 SER A CA 1
ATOM 1860 C C . SER A 1 236 ? 11.376 -9.445 -21.644 1.00 92.69 236 SER A C 1
ATOM 1862 O O . SER A 1 236 ? 11.046 -10.618 -21.779 1.00 92.69 236 SER A O 1
ATOM 1864 N N . GLN A 1 237 ? 11.934 -8.763 -22.649 1.00 91.81 237 GLN A N 1
ATOM 1865 C CA . GLN A 1 237 ? 12.262 -9.371 -23.945 1.00 91.81 237 GLN A CA 1
ATOM 1866 C C . GLN A 1 237 ? 13.537 -10.226 -23.903 1.00 91.81 237 GLN A C 1
ATOM 1868 O O . GLN A 1 237 ? 13.853 -10.901 -24.881 1.00 91.81 237 GLN A O 1
ATOM 1873 N N . GLN A 1 238 ? 14.302 -10.179 -22.808 1.00 88.12 238 GLN A N 1
ATOM 1874 C CA . GLN A 1 238 ? 15.594 -10.847 -22.689 1.00 88.12 238 GLN A CA 1
ATOM 1875 C C . GLN A 1 238 ? 15.702 -11.556 -21.340 1.00 88.12 238 GLN A C 1
ATOM 1877 O O . GLN A 1 238 ? 15.747 -10.914 -20.296 1.00 88.12 238 GLN A O 1
ATOM 1882 N N . ALA A 1 239 ? 15.849 -12.884 -21.352 1.00 84.88 239 ALA A N 1
ATOM 1883 C CA . ALA A 1 239 ? 16.001 -13.673 -20.124 1.00 84.88 239 ALA A CA 1
ATOM 1884 C C . ALA A 1 239 ? 17.187 -13.208 -19.251 1.00 84.88 239 ALA A C 1
ATOM 1886 O O . ALA A 1 239 ? 17.114 -13.247 -18.026 1.00 84.88 239 ALA A O 1
ATOM 1887 N N . ALA A 1 240 ? 18.257 -12.699 -19.876 1.00 86.88 240 ALA A N 1
ATOM 1888 C CA . ALA A 1 240 ? 19.425 -12.140 -19.190 1.00 86.88 240 ALA A CA 1
ATOM 1889 C C . ALA A 1 240 ? 19.135 -10.857 -18.382 1.00 86.88 240 ALA A C 1
ATOM 1891 O O . ALA A 1 240 ? 20.001 -10.409 -17.636 1.00 86.88 240 ALA A O 1
ATOM 1892 N N . LEU A 1 241 ? 17.948 -10.260 -18.537 1.00 92.62 241 LEU A N 1
ATOM 1893 C CA . LEU A 1 241 ? 17.510 -9.044 -17.848 1.00 92.62 241 LEU A CA 1
ATOM 1894 C C . LEU A 1 241 ? 16.363 -9.310 -16.869 1.00 92.62 241 LEU A C 1
ATOM 1896 O O . LEU A 1 241 ? 15.665 -8.372 -16.492 1.00 92.62 241 LEU A O 1
ATOM 1900 N N . LYS A 1 242 ? 16.175 -10.565 -16.442 1.00 94.00 242 LYS A N 1
ATOM 1901 C CA . LYS A 1 242 ? 15.132 -10.928 -15.477 1.00 94.00 242 LYS A CA 1
ATOM 1902 C C . LYS A 1 242 ? 15.193 -10.064 -14.211 1.00 94.00 242 LYS A C 1
ATOM 1904 O O . LYS A 1 242 ? 14.200 -9.447 -13.868 1.00 94.00 242 LYS A O 1
ATOM 1909 N N . GLU A 1 243 ? 16.370 -9.918 -13.606 1.00 94.75 243 GLU A N 1
ATOM 1910 C CA . GLU A 1 243 ? 16.559 -9.089 -12.403 1.00 94.75 243 GLU A CA 1
ATOM 1911 C C . GLU A 1 243 ? 16.170 -7.616 -12.631 1.00 94.75 243 GLU A C 1
ATOM 1913 O O . GLU A 1 243 ? 15.578 -6.979 -11.768 1.00 94.75 243 GLU A O 1
ATOM 1918 N N . VAL A 1 244 ? 16.435 -7.070 -13.824 1.00 96.31 244 VAL A N 1
ATOM 1919 C CA . VAL A 1 244 ? 16.004 -5.708 -14.183 1.00 96.31 244 VAL A CA 1
ATOM 1920 C C . VAL A 1 244 ? 14.482 -5.628 -14.302 1.00 96.31 244 VAL A C 1
ATOM 1922 O O . VAL A 1 244 ? 13.897 -4.618 -13.918 1.00 96.31 244 VAL A O 1
ATOM 1925 N N . ALA A 1 245 ? 13.837 -6.662 -14.848 1.00 95.69 245 ALA A N 1
ATOM 1926 C CA . ALA A 1 245 ? 12.383 -6.725 -14.938 1.00 95.69 245 ALA A CA 1
ATOM 1927 C C . ALA A 1 245 ? 11.739 -6.837 -13.546 1.00 95.69 245 ALA A C 1
ATOM 1929 O O . ALA A 1 245 ? 10.803 -6.089 -13.273 1.00 95.69 245 ALA A O 1
ATOM 1930 N N . ASP A 1 246 ? 12.286 -7.685 -12.673 1.00 94.81 246 ASP A N 1
ATOM 1931 C CA . ASP A 1 246 ? 11.809 -7.892 -11.302 1.00 94.81 246 ASP A CA 1
ATOM 1932 C C . ASP A 1 246 ? 11.938 -6.593 -10.475 1.00 94.81 246 ASP A C 1
ATOM 1934 O O . ASP A 1 246 ? 10.973 -6.133 -9.863 1.00 94.81 246 ASP A O 1
ATOM 1938 N N . GLU A 1 247 ? 13.088 -5.913 -10.550 1.00 96.62 247 GLU A N 1
ATOM 1939 C CA . GLU A 1 247 ? 13.301 -4.602 -9.912 1.00 96.62 247 GLU A CA 1
ATOM 1940 C C . GLU A 1 247 ? 12.402 -3.500 -10.499 1.00 96.62 247 GLU A C 1
ATOM 1942 O O . GLU A 1 247 ? 11.956 -2.589 -9.795 1.00 96.62 247 GLU A O 1
ATOM 1947 N N . ALA A 1 248 ? 12.106 -3.561 -11.802 1.00 96.44 248 ALA A N 1
ATOM 1948 C CA . ALA A 1 248 ? 11.187 -2.620 -12.432 1.00 96.44 248 ALA A CA 1
ATOM 1949 C C . ALA A 1 248 ? 9.742 -2.854 -11.972 1.00 96.44 248 ALA A C 1
ATOM 1951 O O . ALA A 1 248 ? 9.019 -1.880 -11.761 1.00 96.44 248 ALA A O 1
ATOM 1952 N N . ASP A 1 249 ? 9.330 -4.108 -11.781 1.00 94.56 249 ASP A N 1
ATOM 1953 C CA . ASP A 1 249 ? 8.032 -4.453 -11.198 1.00 94.56 249 ASP A CA 1
ATOM 1954 C C . ASP A 1 249 ? 7.929 -3.955 -9.745 1.00 94.56 249 ASP A C 1
ATOM 1956 O O . ASP A 1 249 ? 6.968 -3.256 -9.410 1.00 94.56 249 ASP A O 1
ATOM 1960 N N . ALA A 1 250 ? 8.967 -4.151 -8.924 1.00 93.75 250 ALA A N 1
ATOM 1961 C CA . ALA A 1 250 ? 9.022 -3.602 -7.566 1.00 93.75 250 ALA A CA 1
ATOM 1962 C C . ALA A 1 250 ? 8.922 -2.062 -7.542 1.00 93.75 250 ALA A C 1
ATOM 1964 O O . ALA A 1 250 ? 8.201 -1.477 -6.726 1.00 93.75 250 ALA A O 1
ATOM 1965 N N . ALA A 1 251 ? 9.605 -1.378 -8.466 1.00 95.56 251 ALA A N 1
ATOM 1966 C CA . ALA A 1 251 ? 9.516 0.074 -8.607 1.00 95.56 251 ALA A CA 1
ATOM 1967 C C . ALA A 1 251 ? 8.130 0.542 -9.097 1.00 95.56 251 ALA A C 1
ATOM 1969 O O . ALA A 1 251 ? 7.652 1.590 -8.653 1.00 95.56 251 ALA A O 1
ATOM 1970 N N . ILE A 1 252 ? 7.462 -0.209 -9.982 1.00 94.81 252 ILE A N 1
ATOM 1971 C CA . ILE A 1 252 ? 6.083 0.076 -10.418 1.00 94.81 252 ILE A CA 1
ATOM 1972 C C . ILE A 1 252 ? 5.117 -0.022 -9.242 1.00 94.81 252 ILE A C 1
ATOM 1974 O O . ILE A 1 252 ? 4.276 0.869 -9.079 1.00 94.81 252 ILE A O 1
ATOM 1978 N N . ASP A 1 253 ? 5.250 -1.051 -8.409 1.00 92.12 253 ASP A N 1
ATOM 1979 C CA . ASP A 1 253 ? 4.412 -1.221 -7.226 1.00 92.12 253 ASP A CA 1
ATOM 1980 C C . ASP A 1 253 ? 4.649 -0.074 -6.229 1.00 92.12 253 ASP A C 1
ATOM 1982 O O . ASP A 1 253 ? 3.700 0.602 -5.825 1.00 92.12 253 ASP A O 1
ATOM 1986 N N . ALA A 1 254 ? 5.907 0.268 -5.925 1.00 92.94 254 ALA A N 1
ATOM 1987 C CA . ALA A 1 254 ? 6.236 1.376 -5.020 1.00 92.94 254 ALA A CA 1
ATOM 1988 C C . ALA A 1 254 ? 5.738 2.746 -5.529 1.00 92.94 254 ALA A C 1
ATOM 1990 O O . ALA A 1 254 ? 5.180 3.548 -4.771 1.00 92.94 254 ALA A O 1
ATOM 1991 N N . LEU A 1 255 ? 5.895 3.029 -6.826 1.00 94.81 255 LEU A N 1
ATOM 1992 C CA . LEU A 1 255 ? 5.381 4.254 -7.446 1.00 94.81 255 LEU A CA 1
ATOM 1993 C C . LEU A 1 255 ? 3.848 4.279 -7.478 1.00 94.81 255 LEU A C 1
ATOM 1995 O O . LEU A 1 255 ? 3.245 5.344 -7.309 1.00 94.81 255 LEU A O 1
ATOM 1999 N N . SER A 1 256 ? 3.208 3.126 -7.674 1.00 93.00 256 SER A N 1
ATOM 2000 C CA . SER A 1 256 ? 1.753 3.004 -7.637 1.00 93.00 256 SER A CA 1
ATOM 2001 C C . SER A 1 256 ? 1.210 3.267 -6.238 1.00 93.00 256 SER A C 1
ATOM 2003 O O . SER A 1 256 ? 0.242 4.024 -6.119 1.00 93.00 256 SER A O 1
ATOM 2005 N N . GLU A 1 257 ? 1.870 2.755 -5.197 1.00 90.56 257 GLU A N 1
ATOM 2006 C CA . GLU A 1 257 ? 1.557 3.053 -3.796 1.00 90.56 257 GLU A CA 1
ATOM 2007 C C . GLU A 1 257 ? 1.673 4.551 -3.497 1.00 90.56 257 GLU A C 1
ATOM 2009 O O . GLU A 1 257 ? 0.747 5.141 -2.939 1.00 90.56 257 GLU A O 1
ATOM 2014 N N . LEU A 1 258 ? 2.747 5.222 -3.933 1.00 91.56 258 LEU A N 1
ATOM 2015 C CA . LEU A 1 258 ? 2.860 6.674 -3.754 1.00 91.56 258 LEU A CA 1
ATOM 2016 C C . LEU A 1 258 ? 1.794 7.443 -4.541 1.00 91.56 258 LEU A C 1
ATOM 2018 O O . LEU A 1 258 ? 1.220 8.394 -4.014 1.00 91.56 258 LEU A O 1
ATOM 2022 N N . SER A 1 259 ? 1.514 7.064 -5.790 1.00 91.69 259 SER A N 1
ATOM 2023 C CA . SER A 1 259 ? 0.445 7.688 -6.580 1.00 91.69 259 SER A CA 1
ATOM 2024 C C . SER A 1 259 ? -0.891 7.592 -5.848 1.00 91.69 259 SER A C 1
ATOM 2026 O O . SER A 1 259 ? -1.627 8.571 -5.745 1.00 91.69 259 SER A O 1
ATOM 2028 N N . SER A 1 260 ? -1.194 6.407 -5.334 1.00 89.19 260 SER A N 1
ATOM 2029 C CA . SER A 1 260 ? -2.412 6.117 -4.593 1.00 89.19 260 SER A CA 1
ATOM 2030 C C . SER A 1 260 ? -2.482 6.901 -3.279 1.00 89.19 260 SER A C 1
ATOM 2032 O O . SER A 1 260 ? -3.522 7.492 -2.975 1.00 89.19 260 SER A O 1
ATOM 2034 N N . ALA A 1 261 ? -1.353 7.021 -2.569 1.00 88.94 261 ALA A N 1
ATOM 2035 C CA . ALA A 1 261 ? -1.194 7.870 -1.391 1.00 88.94 261 ALA A CA 1
ATOM 2036 C C . ALA A 1 261 ? -1.488 9.349 -1.700 1.00 88.94 261 ALA A C 1
ATOM 2038 O O . ALA A 1 261 ? -2.227 10.002 -0.968 1.00 88.94 261 ALA A O 1
ATOM 2039 N N . LEU A 1 262 ? -0.936 9.873 -2.798 1.00 89.12 262 LEU A N 1
ATOM 2040 C CA . LEU A 1 262 ? -1.093 11.271 -3.212 1.00 89.12 262 LEU A CA 1
ATOM 2041 C C . LEU A 1 262 ? -2.510 11.592 -3.708 1.00 89.12 262 LEU A C 1
ATOM 2043 O O . LEU A 1 262 ? -2.983 12.708 -3.507 1.00 89.12 262 LEU A O 1
ATOM 2047 N N . LEU A 1 263 ? -3.172 10.642 -4.372 1.00 87.62 263 LEU A N 1
ATOM 2048 C CA . LEU A 1 263 ? -4.492 10.835 -4.986 1.00 87.62 263 LEU A CA 1
ATOM 2049 C C . LEU A 1 263 ? -5.651 10.330 -4.122 1.00 87.62 263 LEU A C 1
ATOM 2051 O O . LEU A 1 263 ? -6.799 10.400 -4.553 1.00 87.62 263 LEU A O 1
ATOM 2055 N N . ASN A 1 264 ? -5.355 9.874 -2.903 1.00 87.00 264 ASN A N 1
ATOM 2056 C CA . ASN A 1 264 ? -6.325 9.420 -1.913 1.00 87.00 264 ASN A CA 1
ATOM 2057 C C . ASN A 1 264 ? -7.296 8.353 -2.458 1.00 87.00 264 ASN A C 1
ATOM 2059 O O . ASN A 1 264 ? -8.516 8.468 -2.358 1.00 87.00 264 ASN A O 1
ATOM 2063 N N . VAL A 1 265 ? -6.739 7.308 -3.070 1.00 88.56 265 VAL A N 1
ATOM 2064 C CA . VAL A 1 265 ? -7.493 6.102 -3.441 1.00 88.56 265 VAL A CA 1
ATOM 2065 C C . VAL A 1 265 ? -7.606 5.231 -2.192 1.00 88.56 265 VAL A C 1
ATOM 2067 O O . VAL A 1 265 ? -6.581 4.837 -1.639 1.00 88.56 265 VAL A O 1
ATOM 2070 N N . ALA A 1 266 ? -8.819 4.925 -1.735 1.00 90.62 266 ALA A N 1
ATOM 2071 C CA . ALA A 1 266 ? -9.025 4.010 -0.614 1.00 90.62 266 ALA A CA 1
ATOM 2072 C C . ALA A 1 266 ? -9.497 2.648 -1.125 1.00 90.62 266 ALA A C 1
ATOM 2074 O O . ALA A 1 266 ? -10.405 2.588 -1.952 1.00 90.62 266 ALA A O 1
ATOM 2075 N N . VAL A 1 267 ? -8.897 1.569 -0.626 1.00 91.56 267 VAL A N 1
ATOM 2076 C CA . VAL A 1 267 ? -9.229 0.188 -0.992 1.00 91.56 267 VAL A CA 1
ATOM 2077 C C . VAL A 1 267 ? -9.531 -0.602 0.274 1.00 91.56 267 VAL A C 1
ATOM 2079 O O . VAL A 1 267 ? -8.724 -0.619 1.195 1.00 91.56 267 VAL A O 1
ATOM 2082 N N . GLY A 1 268 ? -10.683 -1.253 0.326 1.00 92.38 268 GLY A N 1
ATOM 2083 C CA . GLY A 1 268 ? -11.068 -2.217 1.346 1.00 92.38 268 GLY A CA 1
ATOM 2084 C C . GLY A 1 268 ? -11.247 -3.586 0.709 1.00 92.38 268 GLY A C 1
ATOM 2085 O O . GLY A 1 268 ? -11.857 -3.697 -0.351 1.00 92.38 268 GLY A O 1
ATOM 2086 N N . VAL A 1 269 ? -10.720 -4.617 1.350 1.00 92.19 269 VAL A N 1
ATOM 2087 C CA . VAL A 1 269 ? -10.930 -6.012 0.981 1.00 92.19 269 VAL A CA 1
ATOM 2088 C C . VAL A 1 269 ? -11.371 -6.748 2.233 1.00 92.19 269 VAL A C 1
ATOM 2090 O O . VAL A 1 269 ? -10.749 -6.606 3.283 1.00 92.19 269 VAL A O 1
ATOM 2093 N N . SER A 1 270 ? -12.448 -7.513 2.136 1.00 91.06 270 SER A N 1
ATOM 2094 C CA . SER A 1 270 ? -12.839 -8.458 3.177 1.00 91.06 270 SER A CA 1
ATOM 2095 C C . SER A 1 270 ? -12.951 -9.847 2.585 1.00 91.06 270 SER A C 1
ATOM 2097 O O . SER A 1 270 ? -13.482 -10.007 1.481 1.00 91.06 270 SER A O 1
ATOM 2099 N N . TRP A 1 271 ? -12.492 -10.828 3.346 1.00 85.25 271 TRP A N 1
ATOM 2100 C CA . TRP A 1 271 ? -12.506 -12.227 2.956 1.00 85.25 271 TRP A CA 1
ATOM 2101 C C . TRP A 1 271 ? -13.536 -12.967 3.797 1.00 85.25 271 TRP A C 1
ATOM 2103 O O . TRP A 1 271 ? -13.587 -12.814 5.017 1.00 85.25 271 TRP A O 1
ATOM 2113 N N . ASP A 1 272 ? -14.376 -13.739 3.124 1.00 79.75 272 ASP A N 1
ATOM 2114 C CA . ASP A 1 272 ? -15.194 -14.775 3.730 1.00 79.75 272 ASP A CA 1
ATOM 2115 C C . ASP A 1 272 ? -15.046 -16.069 2.911 1.00 79.75 272 ASP A C 1
ATOM 2117 O O . ASP A 1 272 ? -14.586 -16.035 1.767 1.00 79.75 272 ASP A O 1
ATOM 2121 N N . ASP A 1 273 ? -15.434 -17.212 3.482 1.00 74.62 273 ASP A N 1
ATOM 2122 C CA . ASP A 1 273 ? -15.260 -18.535 2.853 1.00 74.62 273 ASP A CA 1
ATOM 2123 C C . ASP A 1 273 ? -15.936 -18.672 1.475 1.00 74.62 273 ASP A C 1
ATOM 2125 O O . ASP A 1 273 ? -15.700 -19.639 0.752 1.00 74.62 273 ASP A O 1
ATOM 2129 N N . LYS A 1 274 ? -16.832 -17.746 1.116 1.00 80.62 274 LYS A N 1
ATOM 2130 C CA . LYS A 1 274 ? -17.659 -17.811 -0.094 1.00 80.62 274 LYS A CA 1
ATOM 2131 C C . LYS A 1 274 ? -17.341 -16.698 -1.085 1.00 80.62 274 LYS A C 1
ATOM 2133 O O . LYS A 1 274 ? -17.668 -16.834 -2.263 1.00 80.62 274 LYS A O 1
ATOM 2138 N N . ALA A 1 275 ? -16.764 -15.596 -0.623 1.00 86.69 275 ALA A N 1
ATOM 2139 C CA . ALA A 1 275 ? -16.608 -14.381 -1.390 1.00 86.69 275 ALA A CA 1
ATOM 2140 C C . ALA A 1 275 ? -15.449 -13.506 -0.895 1.00 86.69 275 ALA A C 1
ATOM 2142 O O . ALA A 1 275 ? -15.247 -13.263 0.294 1.00 86.69 275 ALA A O 1
ATOM 2143 N N . VAL A 1 276 ? -14.760 -12.911 -1.862 1.00 88.75 276 VAL A N 1
ATOM 2144 C CA . VAL A 1 276 ? -13.821 -11.809 -1.672 1.00 88.75 276 VAL A CA 1
ATOM 2145 C C . VAL A 1 276 ? -14.537 -10.530 -2.065 1.00 88.75 276 VAL A C 1
ATOM 2147 O O . VAL A 1 276 ? -14.830 -10.309 -3.243 1.00 88.75 276 VAL A O 1
ATOM 2150 N N . LYS A 1 277 ? -14.840 -9.681 -1.085 1.00 91.50 277 LYS A N 1
ATOM 2151 C CA . LYS A 1 277 ? -15.518 -8.403 -1.325 1.00 91.50 277 LYS A CA 1
ATOM 2152 C C . LYS A 1 277 ? -14.488 -7.297 -1.387 1.00 91.50 277 LYS A C 1
ATOM 2154 O O . LYS A 1 277 ? -13.700 -7.120 -0.462 1.00 91.50 277 LYS A O 1
ATOM 2159 N N . VAL A 1 278 ? -14.525 -6.532 -2.466 1.00 92.44 278 VAL A N 1
ATOM 2160 C CA . VAL A 1 278 ? -13.613 -5.424 -2.723 1.00 92.44 278 VAL A CA 1
ATOM 2161 C C . VAL A 1 278 ? -14.422 -4.144 -2.788 1.00 92.44 278 VAL A C 1
ATOM 2163 O O . VAL A 1 278 ? -15.400 -4.050 -3.521 1.00 92.44 278 VAL A O 1
ATOM 2166 N N . THR A 1 279 ? -14.007 -3.146 -2.024 1.00 92.94 279 THR A N 1
ATOM 2167 C CA . THR A 1 279 ? -14.556 -1.793 -2.046 1.00 92.94 279 THR A CA 1
ATOM 2168 C C . THR A 1 279 ? -13.442 -0.831 -2.409 1.00 92.94 279 THR A C 1
ATOM 2170 O O . THR A 1 279 ? -12.395 -0.828 -1.773 1.00 92.94 279 THR A O 1
ATOM 2173 N N . VAL A 1 280 ? -13.655 0.025 -3.399 1.00 92.38 280 VAL A N 1
ATOM 2174 C CA . VAL A 1 280 ? -12.734 1.118 -3.717 1.00 92.38 280 VAL A CA 1
ATOM 2175 C C . VAL A 1 280 ? -13.495 2.428 -3.669 1.00 92.38 280 VAL A C 1
ATOM 2177 O O . VAL A 1 280 ? -14.591 2.545 -4.211 1.00 92.38 280 VAL A O 1
ATOM 2180 N N . ILE A 1 281 ? -12.914 3.424 -3.009 1.00 91.38 281 ILE A N 1
ATOM 2181 C CA . ILE A 1 281 ? -13.497 4.756 -2.880 1.00 91.38 281 ILE A CA 1
ATOM 2182 C C . ILE A 1 281 ? -12.527 5.763 -3.475 1.00 91.38 281 ILE A C 1
ATOM 2184 O O . ILE A 1 281 ? -11.349 5.815 -3.100 1.00 91.38 281 ILE A O 1
ATOM 2188 N N . ASN A 1 282 ? -13.043 6.609 -4.362 1.00 91.38 282 ASN A N 1
ATOM 2189 C CA . ASN A 1 282 ? -12.330 7.796 -4.801 1.00 91.38 282 ASN A CA 1
ATOM 2190 C C . ASN A 1 282 ? -12.404 8.884 -3.733 1.00 91.38 282 ASN A C 1
ATOM 2192 O O . ASN A 1 282 ? -13.159 9.838 -3.859 1.00 91.38 282 ASN A O 1
ATOM 2196 N N . ALA A 1 283 ? -11.626 8.754 -2.661 1.00 86.94 283 ALA A N 1
ATOM 2197 C CA . ALA A 1 283 ? -11.578 9.766 -1.605 1.00 86.94 283 ALA A CA 1
ATOM 2198 C C . ALA A 1 283 ? -10.760 11.015 -2.012 1.00 86.94 283 ALA A C 1
ATOM 2200 O O . ALA A 1 283 ? -10.570 11.936 -1.212 1.00 86.94 283 ALA A O 1
ATOM 2201 N N . GLY A 1 284 ? -10.251 11.048 -3.246 1.00 85.94 284 GLY A N 1
ATOM 2202 C CA . GLY A 1 284 ? -9.578 12.189 -3.846 1.00 85.94 284 GLY A CA 1
ATOM 2203 C C . GLY A 1 284 ? -10.541 13.196 -4.471 1.00 85.94 284 GLY A C 1
ATOM 2204 O O . GLY A 1 284 ? -11.760 13.097 -4.375 1.00 85.94 284 GLY A O 1
ATOM 2205 N N . SER A 1 285 ? -9.966 14.197 -5.134 1.00 85.31 285 SER A N 1
ATOM 2206 C CA . SER A 1 285 ? -10.707 15.262 -5.825 1.00 85.31 285 SER A CA 1
ATOM 2207 C C . SER A 1 285 ? -10.705 15.127 -7.349 1.00 85.31 285 SER A C 1
ATOM 2209 O O . SER A 1 285 ? -11.337 15.929 -8.037 1.00 85.31 285 SER A O 1
ATOM 2211 N N . GLU A 1 286 ? -9.997 14.138 -7.901 1.00 86.06 286 GLU A N 1
ATOM 2212 C CA . GLU A 1 286 ? -9.884 13.944 -9.347 1.00 86.06 286 GLU A CA 1
ATOM 2213 C C . GLU A 1 286 ? -10.849 12.865 -9.848 1.00 86.06 286 GLU A C 1
ATOM 2215 O O . GLU A 1 286 ? -11.004 11.819 -9.228 1.00 86.06 286 GLU A O 1
ATOM 2220 N N . LEU A 1 287 ? -11.459 13.098 -11.013 1.00 89.75 287 LEU A N 1
ATOM 2221 C CA . LEU A 1 287 ? -12.192 12.074 -11.761 1.00 89.75 287 LEU A CA 1
ATOM 2222 C C . LEU A 1 287 ? -11.222 11.001 -12.273 1.00 89.75 287 LEU A C 1
ATOM 2224 O O . LEU A 1 287 ? -10.193 11.334 -12.875 1.00 89.75 287 LEU A O 1
ATOM 2228 N N . TRP A 1 288 ? -11.573 9.728 -12.105 1.00 91.56 288 TRP A N 1
ATOM 2229 C CA . TRP A 1 288 ? -10.829 8.618 -12.700 1.00 91.56 288 TRP A CA 1
ATOM 2230 C C . TRP A 1 288 ? -11.476 8.207 -14.017 1.00 91.56 288 TRP A C 1
ATOM 2232 O O . TRP A 1 288 ? -12.693 8.067 -14.101 1.00 91.56 288 TRP A O 1
ATOM 2242 N N . LYS A 1 289 ? -10.665 7.994 -15.054 1.00 91.81 289 LYS A N 1
ATOM 2243 C CA . LYS A 1 289 ? -11.150 7.538 -16.362 1.00 91.81 289 LYS A CA 1
ATOM 2244 C C . LYS A 1 289 ? -11.695 6.122 -16.276 1.00 91.81 289 LYS A C 1
ATOM 2246 O O . LYS A 1 289 ? -12.755 5.853 -16.831 1.00 91.81 289 LYS A O 1
ATOM 2251 N N . ALA A 1 290 ? -10.971 5.246 -15.586 1.00 92.06 290 ALA A N 1
ATOM 2252 C CA . ALA A 1 290 ? -11.397 3.879 -15.361 1.00 92.06 290 ALA A CA 1
ATOM 2253 C C . ALA A 1 290 ? -10.866 3.332 -14.034 1.00 92.06 290 ALA A C 1
ATOM 2255 O O . ALA A 1 290 ? -9.825 3.763 -13.539 1.00 92.06 290 ALA A O 1
ATOM 2256 N N . LEU A 1 291 ? -11.578 2.354 -13.495 1.00 92.19 291 LEU A N 1
ATOM 2257 C CA . LEU A 1 291 ? -11.214 1.556 -12.337 1.00 92.19 291 LEU A CA 1
ATOM 2258 C C . LEU A 1 291 ? -11.432 0.093 -12.704 1.00 92.19 291 LEU A C 1
ATOM 2260 O O . LEU A 1 291 ? -12.516 -0.255 -13.164 1.00 92.19 291 LEU A O 1
ATOM 2264 N N . ARG A 1 292 ? -10.416 -0.745 -12.509 1.00 91.56 292 ARG A N 1
ATOM 2265 C CA . ARG A 1 292 ? -10.468 -2.189 -12.742 1.00 91.56 292 ARG A CA 1
ATOM 2266 C C . ARG A 1 292 ? -10.155 -2.944 -11.457 1.00 91.56 292 ARG A C 1
ATOM 2268 O O . ARG A 1 292 ? -9.197 -2.605 -10.764 1.00 91.56 292 ARG A O 1
ATOM 2275 N N . PHE A 1 293 ? -10.915 -4.003 -11.215 1.00 88.38 293 PHE A N 1
ATOM 2276 C CA . PHE A 1 293 ? -10.708 -4.978 -10.150 1.00 88.38 293 PHE A CA 1
ATOM 2277 C C . PHE A 1 293 ? -10.391 -6.342 -10.757 1.00 88.38 293 PHE A C 1
ATOM 2279 O O . PHE A 1 293 ? -11.019 -6.729 -11.744 1.00 88.38 293 PHE A O 1
ATOM 2286 N N . ALA A 1 294 ? -9.451 -7.065 -10.165 1.00 88.00 294 ALA A N 1
ATOM 2287 C CA . ALA A 1 294 ? -9.182 -8.459 -10.485 1.00 88.00 294 ALA A CA 1
ATOM 2288 C C . ALA A 1 294 ? -8.658 -9.177 -9.240 1.00 88.00 294 ALA A C 1
ATOM 2290 O O . ALA A 1 294 ? -8.009 -8.547 -8.399 1.00 88.00 294 ALA A O 1
ATOM 2291 N N . LEU A 1 295 ? -8.884 -10.484 -9.149 1.00 86.19 295 LEU A N 1
ATOM 2292 C CA . LEU A 1 295 ? -8.032 -11.324 -8.314 1.00 86.19 295 LEU A CA 1
ATOM 2293 C C . LEU A 1 295 ? -6.746 -11.615 -9.090 1.00 86.19 295 LEU A C 1
ATOM 2295 O O . LEU A 1 295 ? -6.768 -11.750 -10.316 1.00 86.19 295 LEU A O 1
ATOM 2299 N N . GLU A 1 296 ? -5.612 -11.665 -8.408 1.00 81.69 296 GLU A N 1
ATOM 2300 C CA . GLU A 1 296 ? -4.383 -12.128 -9.039 1.00 81.69 296 GLU A CA 1
ATOM 2301 C C . GLU A 1 296 ? -4.577 -13.552 -9.582 1.00 81.69 296 GLU A C 1
ATOM 2303 O O . GLU A 1 296 ? -5.308 -14.348 -8.997 1.00 81.69 296 GLU A O 1
ATOM 2308 N N . ASP A 1 297 ? -4.002 -13.822 -10.753 1.00 74.19 297 ASP A N 1
ATOM 2309 C CA . ASP A 1 297 ? -4.130 -15.079 -11.504 1.00 74.19 297 ASP A CA 1
ATOM 2310 C C . ASP A 1 297 ? -5.549 -15.454 -11.980 1.00 74.19 297 ASP A C 1
ATOM 2312 O O . ASP A 1 297 ? -5.729 -16.490 -12.623 1.00 74.19 297 ASP A O 1
ATOM 2316 N N . SER A 1 298 ? -6.556 -14.600 -11.754 1.00 70.00 298 SER A N 1
ATOM 2317 C CA . SER A 1 298 ? -7.880 -14.770 -12.370 1.00 70.00 298 SER A CA 1
ATOM 2318 C C . SER A 1 298 ? -7.869 -14.426 -13.863 1.00 70.00 298 SER A C 1
ATOM 2320 O O . SER A 1 298 ? -7.112 -13.564 -14.327 1.00 70.00 298 SER A O 1
ATOM 2322 N N . ALA A 1 299 ? -8.719 -15.108 -14.637 1.00 64.44 299 ALA A N 1
ATOM 2323 C CA . ALA A 1 299 ? -8.869 -14.842 -16.062 1.00 64.44 299 ALA A CA 1
ATOM 2324 C C . ALA A 1 299 ? -9.410 -13.419 -16.303 1.00 64.44 299 ALA A C 1
ATOM 2326 O O . ALA A 1 299 ? -10.181 -12.886 -15.509 1.00 64.44 299 ALA A O 1
ATOM 2327 N N . GLU A 1 300 ? -9.063 -12.792 -17.436 1.00 58.62 300 GLU A N 1
ATOM 2328 C CA . GLU A 1 300 ? -9.492 -11.412 -17.739 1.00 58.62 300 GLU A CA 1
ATOM 2329 C C . GLU A 1 300 ? -11.022 -11.221 -17.766 1.00 58.62 300 GLU A C 1
ATOM 2331 O O . GLU A 1 300 ? -11.503 -10.106 -17.549 1.00 58.62 300 GLU A O 1
ATOM 2336 N N . GLY A 1 301 ? -11.780 -12.302 -17.989 1.00 53.44 301 GLY A N 1
ATOM 2337 C CA . GLY A 1 301 ? -13.245 -12.317 -17.960 1.00 53.44 301 GLY A CA 1
ATOM 2338 C C . GLY A 1 301 ? -13.861 -12.094 -16.575 1.00 53.44 301 GLY A C 1
ATOM 2339 O O . GLY A 1 301 ? -15.007 -11.660 -16.501 1.00 53.44 301 GLY A O 1
ATOM 2340 N N . ASP A 1 302 ? -13.096 -12.286 -15.498 1.00 64.06 302 ASP A N 1
ATOM 2341 C CA . ASP A 1 302 ? -13.558 -12.139 -14.111 1.00 64.06 302 ASP A CA 1
ATOM 2342 C C . ASP A 1 302 ? -13.245 -10.749 -13.546 1.00 64.06 302 ASP A C 1
ATOM 2344 O O . ASP A 1 302 ? -13.055 -10.567 -12.344 1.00 64.06 302 ASP A O 1
ATOM 2348 N N . THR A 1 303 ? -13.148 -9.741 -14.417 1.00 73.12 303 THR A N 1
ATOM 2349 C CA . THR A 1 303 ? -12.752 -8.387 -14.026 1.00 73.12 303 THR A CA 1
ATOM 2350 C C . THR A 1 303 ? -13.915 -7.414 -14.070 1.00 73.12 303 THR A C 1
ATOM 2352 O O . THR A 1 303 ? -14.704 -7.373 -15.011 1.00 73.12 303 THR A O 1
ATOM 2355 N N . VAL A 1 304 ? -14.015 -6.582 -13.036 1.00 76.06 304 VAL A N 1
ATOM 2356 C CA . VAL A 1 304 ? -15.000 -5.498 -12.989 1.00 76.06 304 VAL A CA 1
ATOM 2357 C C . VAL A 1 304 ? -14.318 -4.225 -13.466 1.00 76.06 304 VAL A C 1
ATOM 2359 O O . VAL A 1 304 ? -13.256 -3.873 -12.952 1.00 76.06 304 VAL A O 1
ATOM 2362 N N . VAL A 1 305 ? -14.918 -3.530 -14.437 1.00 81.19 305 VAL A N 1
ATOM 2363 C CA . VAL A 1 305 ? -14.417 -2.252 -14.958 1.00 81.19 305 VAL A CA 1
ATOM 2364 C C . VAL A 1 305 ? -15.497 -1.186 -14.847 1.00 81.19 305 VAL A C 1
ATOM 2366 O O . VAL A 1 305 ? -16.595 -1.339 -15.373 1.00 81.19 305 VAL A O 1
ATOM 2369 N N . LEU A 1 306 ? -15.165 -0.078 -14.192 1.00 85.44 306 LEU A N 1
ATOM 2370 C CA . LEU A 1 306 ? -16.014 1.103 -14.080 1.00 85.44 306 LEU A CA 1
ATOM 2371 C C . LEU A 1 306 ? -15.338 2.277 -14.772 1.00 85.44 306 LEU A C 1
ATOM 2373 O O . LEU A 1 306 ? -14.128 2.451 -14.653 1.00 85.44 306 LEU A O 1
ATOM 2377 N N . ALA A 1 307 ? -16.112 3.093 -15.479 1.00 87.81 307 ALA A N 1
ATOM 2378 C CA . ALA A 1 307 ? -15.620 4.285 -16.159 1.00 87.81 307 ALA A CA 1
ATOM 2379 C C . ALA A 1 307 ? -16.105 5.555 -15.455 1.00 87.81 307 ALA A C 1
ATOM 2381 O O . ALA A 1 307 ? -17.206 5.583 -14.913 1.00 87.81 307 ALA A O 1
ATOM 2382 N N . ASN A 1 308 ? -15.315 6.628 -15.536 1.00 88.69 308 ASN A N 1
ATOM 2383 C CA . ASN A 1 308 ? -15.675 7.959 -15.029 1.00 88.69 308 ASN A CA 1
ATOM 2384 C C . ASN A 1 308 ? -16.036 7.995 -13.529 1.00 88.69 308 ASN A C 1
ATOM 2386 O O . ASN A 1 308 ? -17.008 8.648 -13.148 1.00 88.69 308 ASN A O 1
ATOM 2390 N N . VAL A 1 309 ? -15.230 7.337 -12.689 1.00 89.31 309 VAL A N 1
ATOM 2391 C CA . VAL A 1 309 ? -15.439 7.275 -11.232 1.00 89.31 309 VAL A CA 1
ATOM 2392 C C . VAL A 1 309 ? -15.198 8.650 -10.607 1.00 89.31 309 VAL A C 1
ATOM 2394 O O . VAL A 1 309 ? -14.082 9.186 -10.635 1.00 89.31 309 VAL A O 1
ATOM 2397 N N . ARG A 1 310 ? -16.254 9.246 -10.056 1.00 92.44 310 ARG A N 1
ATOM 2398 C CA . ARG A 1 310 ? -16.277 10.604 -9.499 1.00 92.44 310 ARG A CA 1
ATOM 2399 C C . ARG A 1 310 ? -15.669 10.660 -8.096 1.00 92.44 310 ARG A C 1
ATOM 2401 O O . ARG A 1 310 ? -15.620 9.644 -7.409 1.00 92.44 310 ARG A O 1
ATOM 2408 N N . PRO A 1 311 ? -15.234 11.845 -7.633 1.00 91.56 311 PRO A N 1
ATOM 2409 C CA . PRO A 1 311 ? -14.900 12.058 -6.228 1.00 91.56 311 PRO A CA 1
ATOM 2410 C C . PRO A 1 311 ? -16.015 11.569 -5.299 1.00 91.56 311 PRO A C 1
ATOM 2412 O O . PRO A 1 311 ? -17.194 11.813 -5.554 1.00 91.56 311 PRO A O 1
ATOM 2415 N N . MET A 1 312 ? -15.622 10.900 -4.220 1.00 91.19 312 MET A N 1
ATOM 2416 C CA . MET A 1 312 ? -16.460 10.229 -3.221 1.00 91.19 312 MET A CA 1
ATOM 2417 C C . MET A 1 312 ? -17.316 9.067 -3.737 1.00 91.19 312 MET A C 1
ATOM 2419 O O . MET A 1 312 ? -18.067 8.478 -2.959 1.00 91.19 312 MET A O 1
ATOM 2423 N N . GLU A 1 313 ? -17.197 8.695 -5.012 1.00 92.50 313 GLU A N 1
ATOM 2424 C CA . GLU A 1 313 ? -17.877 7.520 -5.540 1.00 92.50 313 GLU A CA 1
ATOM 2425 C C . GLU A 1 313 ? -17.264 6.248 -4.948 1.00 92.50 313 GLU A C 1
ATOM 2427 O O . GLU A 1 313 ? -16.039 6.094 -4.862 1.00 92.50 313 GLU A O 1
ATOM 2432 N N . ARG A 1 314 ? -18.152 5.354 -4.514 1.00 91.56 314 ARG A N 1
ATOM 2433 C CA . ARG A 1 314 ? -17.823 4.046 -3.962 1.00 91.56 314 ARG A CA 1
ATOM 2434 C C . ARG A 1 314 ? -18.165 2.990 -4.998 1.00 91.56 314 ARG A C 1
ATOM 2436 O O . ARG A 1 314 ? -19.303 2.906 -5.449 1.00 91.56 314 ARG A O 1
ATOM 2443 N N . ALA A 1 315 ? -17.172 2.185 -5.329 1.00 91.06 315 ALA A N 1
ATOM 2444 C CA . ALA A 1 315 ? -17.283 1.059 -6.227 1.00 91.06 315 ALA A CA 1
ATOM 2445 C C . ALA A 1 315 ? -17.082 -0.241 -5.452 1.00 91.06 315 ALA A C 1
ATOM 2447 O O . ALA A 1 315 ? -16.193 -0.326 -4.603 1.00 91.06 315 ALA A O 1
ATOM 2448 N N . GLU A 1 316 ? -17.891 -1.247 -5.757 1.00 91.31 316 GLU A N 1
ATOM 2449 C CA . GLU A 1 316 ? -17.859 -2.537 -5.078 1.00 91.31 316 GLU A CA 1
ATOM 2450 C C . GLU A 1 316 ? -17.841 -3.675 -6.089 1.00 91.31 316 GLU A C 1
ATOM 2452 O O . GLU A 1 316 ? -18.479 -3.603 -7.139 1.00 91.31 316 GLU A O 1
ATOM 2457 N N . ALA A 1 317 ? -17.116 -4.732 -5.749 1.00 90.06 317 ALA A N 1
ATOM 2458 C CA . ALA A 1 317 ? -17.089 -5.977 -6.490 1.00 90.06 317 ALA A CA 1
ATOM 2459 C C . ALA A 1 317 ? -17.035 -7.149 -5.507 1.00 90.06 317 ALA A C 1
ATOM 2461 O O . ALA A 1 317 ? -16.501 -7.027 -4.403 1.00 90.06 317 ALA A O 1
ATOM 2462 N N . SER A 1 318 ? -17.588 -8.285 -5.913 1.00 88.88 318 SER A N 1
ATOM 2463 C CA . SER A 1 318 ? -17.522 -9.533 -5.162 1.00 88.88 318 SER A CA 1
ATOM 2464 C C . SER A 1 318 ? -17.029 -10.620 -6.100 1.00 88.88 318 SER A C 1
ATOM 2466 O O . SER A 1 318 ? -17.580 -10.781 -7.186 1.00 88.88 318 SER A O 1
ATOM 2468 N N . PHE A 1 319 ? -16.017 -11.359 -5.671 1.00 87.44 319 PHE A N 1
ATOM 2469 C CA . PHE A 1 319 ? -15.416 -12.451 -6.430 1.00 87.44 319 PHE A CA 1
ATOM 2470 C C . PHE A 1 319 ? -15.555 -13.743 -5.647 1.00 87.44 319 PHE A C 1
ATOM 2472 O O . PHE A 1 319 ? -15.546 -13.720 -4.418 1.00 87.44 319 PHE A O 1
ATOM 2479 N N . GLN A 1 320 ? -15.650 -14.868 -6.343 1.00 86.75 320 GLN A N 1
ATOM 2480 C CA . GLN A 1 320 ? -15.472 -16.158 -5.695 1.00 86.75 320 GLN A CA 1
ATOM 2481 C C . GLN A 1 320 ? -13.967 -16.372 -5.457 1.00 86.75 320 GLN A C 1
ATOM 2483 O O . GLN A 1 320 ? -13.181 -16.119 -6.374 1.00 86.75 320 GLN A O 1
ATOM 2488 N N . PRO A 1 321 ? -13.536 -16.771 -4.247 1.00 81.44 321 PRO A N 1
ATOM 2489 C CA . PRO A 1 321 ? -12.131 -17.067 -4.004 1.00 81.44 321 PRO A CA 1
ATOM 2490 C C . PRO A 1 321 ? -11.682 -18.250 -4.885 1.00 81.44 321 PRO A C 1
ATOM 2492 O O . PRO A 1 321 ? -12.454 -19.198 -5.047 1.00 81.44 321 PRO A O 1
ATOM 2495 N N . PRO A 1 322 ? -10.461 -18.222 -5.454 1.00 79.75 322 PRO A N 1
ATOM 2496 C CA . PRO A 1 322 ? -9.898 -19.360 -6.170 1.00 79.75 322 PRO A CA 1
ATOM 2497 C C . PRO A 1 322 ? -9.793 -20.585 -5.259 1.00 79.75 322 PRO A C 1
ATOM 2499 O O . PRO A 1 322 ? -9.536 -20.449 -4.059 1.00 79.75 322 PRO A O 1
ATOM 2502 N N . ASP A 1 323 ? -9.939 -21.781 -5.831 1.00 77.81 323 ASP A N 1
ATOM 2503 C CA . ASP A 1 323 ? -9.896 -23.032 -5.071 1.00 77.81 323 ASP A CA 1
ATOM 2504 C C . ASP A 1 323 ? -8.616 -23.134 -4.224 1.00 77.81 323 ASP A C 1
ATOM 2506 O O . ASP A 1 323 ? -7.494 -22.988 -4.712 1.00 77.81 323 ASP A O 1
ATOM 2510 N N . 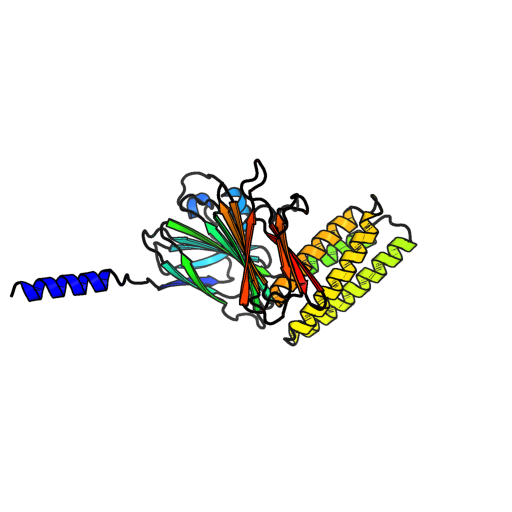GLY A 1 324 ? -8.794 -23.371 -2.921 1.00 73.31 324 GLY A N 1
ATOM 2511 C CA . GLY A 1 324 ? -7.694 -23.490 -1.961 1.00 73.31 324 GLY A CA 1
ATOM 2512 C C . GLY A 1 324 ? -7.059 -22.165 -1.514 1.00 73.31 324 GLY A C 1
ATOM 2513 O O . GLY A 1 324 ? -6.109 -22.197 -0.730 1.00 73.31 324 GLY A O 1
ATOM 2514 N N . GLN A 1 325 ? -7.563 -21.005 -1.954 1.00 75.88 325 GLN A N 1
ATOM 2515 C CA . GLN A 1 325 ? -7.077 -19.695 -1.510 1.00 75.88 325 GLN A CA 1
ATOM 2516 C C . GLN A 1 325 ? -8.043 -19.026 -0.524 1.00 75.88 325 GLN A C 1
ATOM 2518 O O . GLN A 1 325 ? -9.109 -18.552 -0.900 1.00 75.88 325 GLN A O 1
ATOM 2523 N N . THR A 1 326 ? -7.629 -18.909 0.740 1.00 72.69 326 THR A N 1
ATOM 2524 C CA . THR A 1 326 ? -8.400 -18.218 1.792 1.00 72.69 326 THR A CA 1
ATOM 2525 C C . THR A 1 326 ? -8.320 -16.691 1.699 1.00 72.69 326 THR A C 1
ATOM 2527 O O . THR A 1 326 ? -9.257 -15.992 2.068 1.00 72.69 326 THR A O 1
ATOM 2530 N N . MET A 1 327 ? -7.213 -16.158 1.171 1.00 79.00 327 MET A N 1
ATOM 2531 C CA . MET A 1 327 ? -6.977 -14.720 1.007 1.00 79.00 327 MET A CA 1
ATOM 2532 C C . MET A 1 327 ? -6.243 -14.435 -0.312 1.00 79.00 327 MET A C 1
ATOM 2534 O O . MET A 1 327 ? -5.039 -14.165 -0.292 1.00 79.00 327 MET A O 1
ATOM 2538 N N . PRO A 1 328 ? -6.921 -14.537 -1.471 1.00 83.94 328 PRO A N 1
ATOM 2539 C CA . PRO A 1 328 ? -6.311 -14.204 -2.755 1.00 83.94 328 PRO A CA 1
ATOM 2540 C C . PRO A 1 328 ? -5.918 -12.725 -2.810 1.00 83.94 328 PRO A C 1
ATOM 2542 O O . PRO A 1 328 ? -6.586 -11.860 -2.227 1.00 83.94 328 PRO A O 1
ATOM 2545 N N . VAL A 1 329 ? -4.844 -12.439 -3.546 1.00 87.38 329 VAL A N 1
ATOM 2546 C CA . VAL A 1 329 ? -4.371 -11.072 -3.782 1.00 87.38 329 VAL A CA 1
ATOM 2547 C C . VAL A 1 329 ? -5.371 -10.346 -4.673 1.00 87.38 329 VAL A C 1
ATOM 2549 O O . VAL A 1 329 ? -5.770 -10.845 -5.723 1.00 87.38 329 VAL A O 1
ATOM 2552 N N . VAL A 1 330 ? -5.762 -9.139 -4.273 1.00 88.88 330 VAL A N 1
ATOM 2553 C CA . VAL A 1 330 ? -6.642 -8.281 -5.071 1.00 88.88 330 VAL A CA 1
ATOM 2554 C C . VAL A 1 330 ? -5.800 -7.236 -5.786 1.00 88.88 330 VAL A C 1
ATOM 2556 O O . VAL A 1 330 ? -5.039 -6.499 -5.159 1.00 88.88 330 VAL A O 1
ATOM 2559 N N . VAL A 1 331 ? -5.967 -7.128 -7.100 1.00 90.12 331 VAL A N 1
ATOM 2560 C CA . VAL A 1 331 ? -5.324 -6.107 -7.925 1.00 90.12 331 VAL A CA 1
ATOM 2561 C C . VAL A 1 331 ? -6.348 -5.042 -8.302 1.00 90.12 331 VAL A C 1
ATOM 2563 O O . VAL A 1 331 ? -7.311 -5.298 -9.025 1.00 90.12 331 VAL A O 1
ATOM 2566 N N . VAL A 1 332 ? -6.107 -3.815 -7.848 1.00 90.56 332 VAL A N 1
ATOM 2567 C CA . VAL A 1 332 ? -6.895 -2.632 -8.202 1.00 90.56 332 VAL A CA 1
ATOM 2568 C C . VAL A 1 332 ? -6.083 -1.767 -9.152 1.00 90.56 332 VAL A C 1
ATOM 2570 O O . VAL A 1 332 ? -5.034 -1.245 -8.786 1.00 90.56 332 VAL A O 1
ATOM 2573 N N . SER A 1 333 ? -6.562 -1.591 -10.379 1.00 91.62 333 SER A N 1
ATOM 2574 C CA . SER A 1 333 ? -5.923 -0.715 -11.364 1.00 91.62 333 SER A CA 1
ATOM 2575 C C . SER A 1 333 ? -6.769 0.529 -11.587 1.00 91.62 333 SER A C 1
ATOM 2577 O O . SER A 1 333 ? -7.943 0.434 -11.937 1.00 91.62 333 SER A O 1
ATOM 2579 N N . VAL A 1 334 ? -6.174 1.702 -11.410 1.00 91.19 334 VAL A N 1
ATOM 2580 C CA . VAL A 1 334 ? -6.841 2.993 -11.595 1.00 91.19 334 VAL A CA 1
ATOM 2581 C C . VAL A 1 334 ? -6.215 3.704 -12.781 1.00 91.19 334 VAL A C 1
ATOM 2583 O O . VAL A 1 334 ? -5.002 3.916 -12.817 1.00 91.19 334 VAL A O 1
ATOM 2586 N N . LEU A 1 335 ? -7.041 4.102 -13.745 1.00 91.69 335 LEU A N 1
ATOM 2587 C CA . LEU A 1 335 ? -6.641 4.947 -14.859 1.00 91.69 335 LEU A CA 1
ATOM 2588 C C . LEU A 1 335 ? -7.075 6.386 -14.583 1.00 91.69 335 LEU A C 1
ATOM 2590 O O . LEU A 1 335 ? -8.262 6.707 -14.518 1.00 91.69 335 LEU A O 1
ATOM 2594 N N . PHE A 1 336 ? -6.098 7.274 -14.478 1.00 88.12 336 PHE A N 1
ATOM 2595 C CA . PHE A 1 336 ? -6.290 8.710 -14.327 1.00 88.12 336 PHE A CA 1
ATOM 2596 C C . PHE A 1 336 ? -6.241 9.405 -15.687 1.00 88.12 336 PHE A C 1
ATOM 2598 O O . PHE A 1 336 ? -5.825 8.842 -16.699 1.00 88.12 336 PHE A O 1
ATOM 2605 N N . ASN A 1 337 ? -6.604 10.689 -15.720 1.00 80.88 337 ASN A N 1
ATOM 2606 C CA . ASN A 1 337 ? -6.553 11.467 -16.958 1.00 80.88 337 ASN A CA 1
ATOM 2607 C C . ASN A 1 337 ? -5.167 11.473 -17.625 1.00 80.88 337 ASN A C 1
ATOM 2609 O O . ASN A 1 337 ? -5.106 11.443 -18.854 1.00 80.88 337 ASN A O 1
ATOM 2613 N N . ASN A 1 338 ? -4.097 11.469 -16.822 1.00 77.56 338 ASN A N 1
ATOM 2614 C CA . ASN A 1 338 ? -2.706 11.593 -17.266 1.00 77.56 338 ASN A CA 1
ATOM 2615 C C . ASN A 1 338 ? -1.785 10.501 -16.691 1.00 77.56 338 ASN A C 1
ATOM 2617 O O . ASN A 1 338 ? -0.588 10.739 -16.533 1.00 77.56 338 ASN A O 1
ATOM 2621 N N . GLY A 1 339 ? -2.326 9.338 -16.328 1.00 83.50 339 GLY A N 1
ATOM 2622 C CA . GLY A 1 339 ? -1.525 8.289 -15.708 1.00 83.50 339 GLY A CA 1
ATOM 2623 C C . GLY A 1 339 ? -2.323 7.069 -15.296 1.00 83.50 339 GLY A C 1
ATOM 2624 O O . GLY A 1 339 ? -3.527 6.998 -15.524 1.00 83.50 339 GLY A O 1
ATOM 2625 N N . TYR A 1 340 ? -1.642 6.123 -14.666 1.00 88.88 340 TYR A N 1
ATOM 2626 C CA . TYR A 1 340 ? -2.249 4.930 -14.095 1.00 88.88 340 TYR A CA 1
ATOM 2627 C C . TYR A 1 340 ? -1.601 4.615 -12.742 1.00 88.88 340 TYR A C 1
ATOM 2629 O O . TYR A 1 340 ? -0.531 5.136 -12.437 1.00 88.88 340 TYR A O 1
ATOM 2637 N N . SER A 1 341 ? -2.252 3.791 -11.931 1.00 87.62 341 SER A N 1
ATOM 2638 C CA . SER A 1 341 ? -1.688 3.171 -10.727 1.00 87.62 341 SER A CA 1
ATOM 2639 C C . SER A 1 341 ? -2.220 1.746 -10.631 1.00 87.62 341 SER A C 1
ATOM 2641 O O . SER A 1 341 ? -3.381 1.505 -10.970 1.00 87.62 341 SER A O 1
ATOM 2643 N N . ARG A 1 342 ? -1.378 0.807 -10.198 1.00 90.19 342 ARG A N 1
ATOM 2644 C CA . ARG A 1 342 ? -1.753 -0.584 -9.933 1.00 90.19 342 ARG A CA 1
ATOM 2645 C C . ARG A 1 342 ? -1.453 -0.899 -8.473 1.00 90.19 342 ARG A C 1
ATOM 2647 O O . ARG A 1 342 ? -0.311 -0.817 -8.048 1.00 90.19 342 ARG A O 1
ATOM 2654 N N . LEU A 1 343 ? -2.473 -1.261 -7.714 1.00 88.50 343 LEU A N 1
ATOM 2655 C CA . LEU A 1 343 ? -2.365 -1.564 -6.294 1.00 88.50 343 LEU A CA 1
ATOM 2656 C C . LEU A 1 343 ? -2.598 -3.046 -6.085 1.00 88.50 343 LEU A C 1
ATOM 2658 O O . LEU A 1 343 ? -3.655 -3.564 -6.444 1.00 88.50 343 LEU A O 1
ATOM 2662 N N . ARG A 1 344 ? -1.614 -3.705 -5.483 1.00 87.81 344 ARG A N 1
ATOM 2663 C CA . ARG A 1 344 ? -1.732 -5.073 -4.991 1.00 87.81 344 ARG A CA 1
ATOM 2664 C C . ARG A 1 344 ? -2.127 -5.006 -3.521 1.00 87.81 344 ARG A C 1
ATOM 2666 O O . ARG A 1 344 ? -1.454 -4.364 -2.708 1.00 87.81 344 ARG A O 1
ATOM 2673 N N . VAL A 1 345 ? -3.246 -5.627 -3.183 1.00 84.12 345 VAL A N 1
ATOM 2674 C CA . VAL A 1 345 ? -3.742 -5.725 -1.814 1.00 84.12 345 VAL A CA 1
ATOM 2675 C C . VAL A 1 345 ? -3.616 -7.172 -1.370 1.00 84.12 345 VAL A C 1
ATOM 2677 O O . VAL A 1 345 ? -4.310 -8.050 -1.876 1.00 84.12 345 VAL A O 1
ATOM 2680 N N . SER A 1 346 ? -2.689 -7.393 -0.441 1.00 78.88 346 SER A N 1
ATOM 2681 C CA . SER A 1 346 ? -2.309 -8.699 0.085 1.00 78.88 346 SER A CA 1
ATOM 2682 C C . SER A 1 346 ? -1.942 -8.567 1.560 1.00 78.88 346 SER A C 1
ATOM 2684 O O . SER A 1 346 ? -1.350 -7.565 1.975 1.00 78.88 346 SER A O 1
ATOM 2686 N N . CYS A 1 347 ? -2.269 -9.599 2.334 1.00 65.75 347 CYS A N 1
ATOM 2687 C CA . CYS A 1 347 ? -1.800 -9.776 3.710 1.00 65.75 347 CYS A CA 1
ATOM 2688 C C . CYS A 1 347 ? -0.568 -10.698 3.788 1.00 65.75 347 CYS A C 1
ATOM 2690 O O . CYS A 1 347 ? 0.007 -10.839 4.861 1.00 65.75 347 CYS A O 1
ATOM 2692 N N . ARG A 1 348 ? -0.164 -11.326 2.669 1.00 57.16 348 ARG A N 1
ATOM 2693 C CA . ARG A 1 348 ? 0.922 -12.322 2.609 1.00 57.16 348 ARG A CA 1
ATOM 2694 C C . ARG A 1 348 ? 2.272 -11.739 2.169 1.00 57.16 348 ARG A C 1
ATOM 2696 O O . ARG A 1 348 ? 3.303 -12.227 2.621 1.00 57.16 348 ARG A O 1
ATOM 2703 N N . ASP A 1 349 ? 2.268 -10.671 1.368 1.00 46.78 349 ASP A N 1
ATOM 2704 C CA . ASP A 1 349 ? 3.463 -10.221 0.621 1.00 46.78 349 ASP A CA 1
ATOM 2705 C C . ASP A 1 349 ? 4.245 -9.069 1.264 1.00 46.78 349 ASP A C 1
ATOM 2707 O O . ASP A 1 349 ? 5.091 -8.445 0.626 1.00 46.78 349 ASP A O 1
ATOM 2711 N N . VAL A 1 350 ? 3.983 -8.735 2.528 1.00 40.75 350 VAL A N 1
ATOM 2712 C CA . VAL A 1 350 ? 4.824 -7.749 3.214 1.00 40.75 350 VAL A CA 1
ATOM 2713 C C . VAL A 1 350 ? 5.953 -8.497 3.908 1.00 40.75 350 VAL A C 1
ATOM 2715 O O . VAL A 1 350 ? 5.769 -8.983 5.017 1.00 40.75 350 VAL A O 1
ATOM 2718 N N . GLY A 1 351 ? 7.095 -8.611 3.227 1.00 33.31 351 GLY A N 1
ATOM 2719 C CA . GLY A 1 351 ? 8.336 -9.132 3.810 1.00 33.31 351 GLY A CA 1
ATOM 2720 C C . GLY A 1 351 ? 8.943 -10.369 3.145 1.00 33.31 351 GLY A C 1
ATOM 2721 O O . GLY A 1 351 ? 9.796 -10.992 3.761 1.00 33.31 351 GLY A O 1
ATOM 2722 N N . SER A 1 352 ? 8.556 -10.748 1.924 1.00 29.80 352 SER A N 1
ATOM 2723 C CA . SER A 1 352 ? 9.308 -11.762 1.165 1.00 29.80 352 SER A CA 1
ATOM 2724 C C . SER A 1 352 ? 10.462 -11.117 0.384 1.00 29.80 352 SER A C 1
ATOM 2726 O O . SER A 1 352 ? 10.426 -11.065 -0.841 1.00 29.80 352 SER A O 1
ATOM 2728 N N . ASP A 1 353 ? 11.453 -10.595 1.108 1.00 29.11 353 ASP A N 1
ATOM 2729 C CA . ASP A 1 353 ? 12.834 -10.508 0.613 1.00 29.11 353 ASP A CA 1
ATOM 2730 C C . ASP A 1 353 ? 13.607 -11.668 1.288 1.00 29.11 353 ASP A C 1
ATOM 2732 O O . ASP A 1 353 ? 14.474 -11.441 2.129 1.00 29.11 353 ASP A O 1
ATOM 2736 N N . GLU A 1 354 ? 13.233 -12.914 0.967 1.00 27.69 354 GLU A N 1
ATOM 2737 C CA . GLU A 1 354 ? 14.101 -14.102 1.086 1.00 27.69 354 GLU A CA 1
ATOM 2738 C C . GLU A 1 354 ? 14.121 -14.856 -0.243 1.00 27.69 354 GLU A C 1
ATOM 2740 O O . GLU A 1 354 ? 13.020 -15.142 -0.777 1.00 27.69 354 GLU A O 1
#

Secondary structure (DSSP, 8-state):
-HHHHHHHHHHHHHHHHS----EEEEEEEEEEPSSPPPPHHHHTT-SS--TTHHHHHHHHTTTTSEEEEEEES-TTEEEEEEEETTEEEEEEEE-SSS-EEEEEEEE--SEEEEEEEEEE-TT--EEEEEEEEEEEE-STTPEEEEEEEE-TTEEEEEEEEEHHHHHHHHHHHHHHHHHHS---HHHHHHHHHHHHHHHHHHHHHHHHHHTT-HHHHHHHHHHHHHHHHHHHHHHTT-GGGHHHHHHHHHHHHHHHHHHHHHHTEEEEEEEETTEEEEEEEE-SSSPEEEEEEEETT--GGG-EEEEEE-TT-EEEEEEPPPTT-SSPPEEEEEEETTEEEEEEE-SS-SS---

Foldseek 3Di:
DVVVVVVVVVVVVVVVVVPPQAEKEKEWEPDFDPDQDDQVCVLLPHPDDDECSVLVCLLQVRRPWGWTDMDIPDPQKRWTWTDDPQKIKIKIWGQAQAKHKYKYKYWHAAAFWWKKKFKAALNRYTFKIKTWAAPGHLHGPDMDIDIDIHGHSIMMMIMIHGLLVLLVVLLVQLVVLLVPFPDDPVLSVLLVVLSVLLVVLSVVLVVCVNVVNLPSNLLSLQSSLVSLVVQLVSLVVDPSSVSSNVSSVSNQQSSLRSSCNSQGWMWMWGFDQFKIKIKIFRCGQAWFQKKKKDFPPDDPVQMDMDGRQHHGRMDMDIDGDPPPDRWTWMWMWIHGPNGIHIHTDDSNPNDPPD

pLDDT: mean 84.28, std 14.0, range [27.69, 97.88]